Protein AF-A0A962BBB5-F1 (afdb_monomer_lite)

Structure (mmCIF, N/CA/C/O backbone):
data_AF-A0A962BBB5-F1
#
_entry.id   AF-A0A962BBB5-F1
#
loop_
_atom_site.group_PDB
_atom_site.id
_atom_site.type_symbol
_atom_site.label_atom_id
_atom_site.label_alt_id
_atom_site.label_comp_id
_atom_site.label_asym_id
_atom_site.label_entity_id
_atom_site.label_seq_id
_atom_site.pdbx_PDB_ins_code
_atom_site.Cartn_x
_atom_site.Cartn_y
_atom_site.Cartn_z
_atom_site.occupancy
_atom_site.B_iso_or_equiv
_atom_site.auth_seq_id
_atom_site.auth_comp_id
_atom_site.auth_asym_id
_atom_site.auth_atom_id
_atom_site.pdbx_PDB_model_num
ATOM 1 N N . MET A 1 1 ? -36.711 7.604 -4.769 1.00 59.00 1 MET A N 1
ATOM 2 C CA . MET A 1 1 ? -35.237 7.744 -4.852 1.00 59.00 1 MET A CA 1
ATOM 3 C C . MET A 1 1 ? -34.734 9.095 -4.352 1.00 59.00 1 MET A C 1
ATOM 5 O O . MET A 1 1 ? -33.790 9.086 -3.581 1.00 59.00 1 MET A O 1
ATOM 9 N N . ARG A 1 2 ? -35.370 10.233 -4.687 1.00 68.19 2 ARG A N 1
ATOM 10 C CA . ARG A 1 2 ? -34.973 11.565 -4.173 1.00 68.19 2 ARG A CA 1
ATOM 11 C C . ARG A 1 2 ? -34.882 11.649 -2.639 1.00 68.19 2 ARG A C 1
ATOM 13 O O . ARG A 1 2 ? -33.885 12.138 -2.138 1.00 68.19 2 ARG A O 1
ATOM 20 N N . SER A 1 3 ? -35.859 11.099 -1.917 1.00 79.25 3 SER A N 1
ATOM 21 C CA . SER A 1 3 ? -35.874 11.093 -0.445 1.00 79.25 3 SER A CA 1
ATOM 22 C C . SER A 1 3 ? -34.778 10.237 0.197 1.00 79.25 3 SER A C 1
ATOM 24 O O . SER A 1 3 ? -34.364 10.524 1.309 1.00 79.25 3 SER A O 1
ATOM 26 N N . VAL A 1 4 ? -34.300 9.195 -0.490 1.00 81.31 4 VAL A N 1
ATOM 27 C CA . VAL A 1 4 ? -33.216 8.332 0.013 1.00 81.31 4 VAL A CA 1
ATOM 28 C C . VAL A 1 4 ? -31.877 9.042 -0.149 1.00 81.31 4 VAL A C 1
ATOM 30 O O . VAL A 1 4 ? -31.083 9.062 0.777 1.00 81.31 4 VAL A O 1
ATOM 33 N N . VAL A 1 5 ? -31.656 9.684 -1.301 1.00 81.25 5 VAL A N 1
ATOM 34 C CA . VAL A 1 5 ? -30.453 10.497 -1.538 1.00 81.25 5 VAL A CA 1
ATOM 35 C C . VAL A 1 5 ? -30.410 11.695 -0.587 1.00 81.25 5 VAL A C 1
ATOM 37 O O . VAL A 1 5 ? -29.362 11.994 -0.032 1.00 81.25 5 VAL A O 1
ATOM 40 N N . GLU A 1 6 ? -31.547 12.357 -0.365 1.00 84.88 6 GLU A N 1
ATOM 41 C CA . GLU A 1 6 ? -31.655 13.452 0.603 1.00 84.88 6 GLU A CA 1
ATOM 42 C C . GLU A 1 6 ? -31.429 12.967 2.037 1.00 84.88 6 GLU A C 1
ATOM 44 O O . GLU A 1 6 ? -30.681 13.606 2.762 1.00 84.88 6 GLU A O 1
ATOM 49 N N . GLY A 1 7 ? -31.982 11.812 2.419 1.00 83.62 7 GLY A N 1
ATOM 50 C CA . GLY A 1 7 ? -31.726 11.197 3.723 1.00 83.62 7 GLY A CA 1
ATOM 51 C C . GLY A 1 7 ? -30.246 10.895 3.956 1.00 83.62 7 GLY A C 1
ATOM 52 O O . GLY A 1 7 ? -29.714 11.295 4.978 1.00 83.62 7 GLY A O 1
ATOM 53 N N . VAL A 1 8 ? -29.560 10.284 2.982 1.00 79.62 8 VAL A N 1
ATOM 54 C CA . VAL A 1 8 ? -28.124 9.959 3.091 1.00 79.62 8 VAL A CA 1
ATOM 55 C C . VAL A 1 8 ? -27.250 11.217 3.151 1.00 79.62 8 VAL A C 1
ATOM 57 O O . VAL A 1 8 ? -26.297 11.262 3.913 1.00 79.62 8 VAL A O 1
ATOM 60 N N . LEU A 1 9 ? -27.556 12.259 2.369 1.00 79.81 9 LEU A N 1
ATOM 61 C CA . LEU A 1 9 ? -26.765 13.503 2.356 1.00 79.81 9 LEU A CA 1
ATOM 62 C C . LEU A 1 9 ? -27.077 14.448 3.529 1.00 79.81 9 LEU A C 1
ATOM 64 O O . LEU A 1 9 ? -26.298 15.362 3.818 1.00 79.81 9 LEU A O 1
ATOM 68 N N . MET A 1 10 ? -28.244 14.288 4.155 1.00 84.50 10 MET A N 1
ATOM 69 C CA . MET A 1 10 ? -28.660 15.051 5.334 1.00 84.50 10 MET A CA 1
ATOM 70 C C . MET A 1 10 ? -28.411 14.298 6.642 1.00 84.50 10 MET A C 1
ATOM 72 O O . MET A 1 10 ? -28.685 14.856 7.703 1.00 84.50 10 MET A O 1
ATOM 76 N N . ASP A 1 11 ? -27.886 13.074 6.571 1.00 79.12 11 ASP A N 1
ATOM 77 C CA . ASP A 1 11 ? -27.524 12.291 7.743 1.00 79.12 11 ASP A CA 1
ATOM 78 C C . ASP A 1 11 ? -26.433 13.025 8.548 1.00 79.12 11 ASP A C 1
ATOM 80 O O . ASP A 1 11 ? -25.443 13.470 7.952 1.00 79.12 11 ASP A O 1
ATOM 84 N N . PRO A 1 12 ? -26.599 13.207 9.871 1.00 71.12 12 PRO A N 1
ATOM 85 C CA . PRO A 1 12 ? -25.566 13.780 10.728 1.00 71.12 12 PRO A CA 1
ATOM 86 C C . PRO A 1 12 ? -24.199 13.099 10.564 1.00 71.12 12 PRO A C 1
ATOM 88 O O . PRO A 1 12 ? -23.196 13.802 10.443 1.00 71.12 12 PRO A O 1
ATOM 91 N N . GLU A 1 13 ? -24.154 11.768 10.432 1.00 64.25 13 GLU A N 1
ATOM 92 C CA . GLU A 1 13 ? -22.902 11.018 10.236 1.00 64.25 13 GLU A CA 1
ATOM 93 C C . GLU A 1 13 ? -22.225 11.353 8.898 1.00 64.25 13 GLU A C 1
ATOM 95 O O . GLU A 1 13 ? -21.002 11.336 8.789 1.00 64.25 13 GLU A O 1
ATOM 100 N N . ALA A 1 14 ? -23.004 11.715 7.875 1.00 65.88 14 ALA A N 1
ATOM 101 C CA . ALA A 1 14 ? -22.482 12.110 6.568 1.00 65.88 14 ALA A CA 1
ATOM 102 C C . ALA A 1 14 ? -21.987 13.568 6.523 1.00 65.88 14 ALA A C 1
ATOM 104 O O . ALA A 1 14 ? -21.371 13.983 5.537 1.00 65.88 14 ALA A O 1
ATOM 105 N N . ARG A 1 15 ? -22.296 14.373 7.548 1.00 70.44 15 ARG A N 1
ATOM 106 C CA . ARG A 1 15 ? -22.057 15.827 7.565 1.00 70.44 15 ARG A CA 1
ATOM 107 C C . ARG A 1 15 ? -21.070 16.274 8.629 1.00 70.44 15 ARG A C 1
ATOM 109 O O . ARG A 1 15 ? -20.493 17.353 8.482 1.00 70.44 15 ARG A O 1
ATOM 116 N N . GLU A 1 16 ? -20.899 15.501 9.692 1.00 64.19 16 GLU A N 1
ATOM 117 C CA . GLU A 1 16 ? -19.916 15.803 10.720 1.00 64.19 16 GLU A CA 1
ATOM 118 C C . GLU A 1 16 ? -18.523 15.307 10.302 1.00 64.19 16 GLU A C 1
ATOM 120 O O . GLU A 1 16 ? -18.383 14.197 9.788 1.00 64.19 16 GLU A O 1
ATOM 125 N N . PRO A 1 17 ? -17.464 16.120 10.479 1.00 58.75 17 PRO A N 1
ATOM 126 C CA . PRO A 1 17 ? -16.110 15.652 10.235 1.00 58.75 17 PRO A CA 1
ATOM 127 C C . PRO A 1 17 ? -15.776 14.500 11.191 1.00 58.75 17 PRO A C 1
ATOM 129 O O . PRO A 1 17 ? -16.004 14.593 12.398 1.00 58.75 17 PRO A O 1
ATOM 132 N N . LEU A 1 18 ? -15.203 13.425 10.645 1.00 54.12 18 LEU A N 1
ATOM 133 C CA . LEU A 1 18 ? -14.684 12.283 11.403 1.00 54.12 18 LEU A CA 1
ATOM 134 C C . LEU A 1 18 ? -13.778 12.778 12.545 1.00 54.12 18 LEU A C 1
ATOM 136 O O . LEU A 1 18 ? -12.806 13.492 12.297 1.00 54.12 18 LEU A O 1
ATOM 140 N N . GLY A 1 19 ? -14.099 12.421 13.793 1.00 52.88 19 GLY A N 1
ATOM 141 C CA . GLY A 1 19 ? -13.384 12.921 14.976 1.00 52.88 19 GLY A CA 1
ATOM 142 C C . GLY A 1 19 ? -14.014 14.142 15.661 1.00 52.88 19 GLY A C 1
ATOM 143 O O . GLY A 1 19 ? -13.433 14.661 16.615 1.00 52.88 19 GLY A O 1
ATOM 144 N N . ALA A 1 20 ? -15.186 14.614 15.214 1.00 54.88 20 ALA A N 1
ATOM 145 C CA . ALA A 1 20 ? -15.953 15.629 15.933 1.00 54.88 20 ALA A CA 1
ATOM 146 C C . ALA A 1 20 ? -16.243 15.158 17.375 1.00 54.88 20 ALA A C 1
ATOM 148 O O . ALA A 1 20 ? -16.539 13.979 17.562 1.00 54.88 20 ALA A O 1
ATOM 149 N N . PRO A 1 21 ? -16.209 16.035 18.399 1.00 50.84 21 PRO A N 1
ATOM 150 C CA . PRO A 1 21 ? -16.341 15.659 19.816 1.00 50.84 21 PRO A CA 1
ATOM 151 C C . PRO A 1 21 ? -17.598 14.850 20.208 1.00 50.84 21 PRO A C 1
ATOM 153 O O . PRO A 1 21 ? -17.673 14.390 21.343 1.00 50.84 21 PRO A O 1
ATOM 156 N N . GLY A 1 22 ? -18.573 14.680 19.303 1.00 51.62 22 GLY A N 1
ATOM 157 C CA . GLY A 1 22 ? -19.744 13.806 19.455 1.00 51.62 22 GLY A CA 1
ATOM 158 C C . GLY A 1 22 ? -19.613 12.392 18.857 1.00 51.62 22 GLY A C 1
ATOM 159 O O . GLY A 1 22 ? -20.471 11.562 19.138 1.00 51.62 22 GLY A O 1
ATOM 160 N N . HIS A 1 23 ? -18.554 12.098 18.085 1.00 52.56 23 HIS A N 1
ATOM 161 C CA . HIS A 1 23 ? -18.353 10.854 17.312 1.00 52.56 23 HIS A CA 1
ATOM 162 C C . HIS A 1 23 ? -16.869 10.401 17.234 1.00 52.56 23 HIS A C 1
ATOM 164 O O . HIS A 1 23 ? -16.444 9.794 16.253 1.00 52.56 23 HIS A O 1
ATOM 170 N N . ALA A 1 24 ? -16.032 10.745 18.223 1.00 52.97 24 ALA A N 1
ATOM 171 C CA . ALA A 1 24 ? -14.575 10.804 18.026 1.00 52.97 24 ALA A CA 1
ATOM 172 C C . ALA A 1 24 ? -13.724 9.579 18.412 1.00 52.97 24 ALA A C 1
ATOM 174 O O . ALA A 1 24 ? -12.535 9.599 18.100 1.00 52.97 24 ALA A O 1
ATOM 175 N N . VAL A 1 25 ? -14.248 8.549 19.084 1.00 53.25 25 VAL A N 1
ATOM 176 C CA . VAL A 1 25 ? -13.374 7.491 19.653 1.00 53.25 25 VAL A CA 1
ATOM 177 C C . VAL A 1 25 ? -13.559 6.111 19.015 1.00 53.25 25 VAL A C 1
ATOM 179 O O . VAL A 1 25 ? -12.594 5.357 18.941 1.00 53.25 25 VAL A O 1
ATOM 182 N N . ASP A 1 26 ? -14.729 5.847 18.424 1.00 60.12 26 ASP A N 1
ATOM 183 C CA . ASP A 1 26 ? -15.118 4.501 17.965 1.00 60.12 26 ASP A CA 1
ATOM 184 C C . ASP A 1 26 ? -15.446 4.434 16.458 1.00 60.12 26 ASP A C 1
ATOM 186 O O . ASP A 1 26 ? -15.962 3.437 15.956 1.00 60.12 26 ASP A O 1
ATOM 190 N N . ALA A 1 27 ? -15.177 5.513 15.714 1.00 63.66 27 ALA A N 1
ATOM 191 C CA . ALA A 1 27 ? -15.511 5.610 14.296 1.00 63.66 27 ALA A CA 1
ATOM 192 C C . ALA A 1 27 ? -14.396 5.044 13.399 1.00 63.66 27 ALA A C 1
ATOM 194 O O . ALA A 1 27 ? -13.260 5.529 13.383 1.00 63.66 27 ALA A O 1
ATOM 195 N N . GLY A 1 28 ? -14.752 4.042 12.599 1.00 74.38 28 GLY A N 1
ATOM 196 C CA . GLY A 1 28 ? -13.883 3.405 11.612 1.00 74.38 28 GLY A CA 1
ATOM 197 C C . GLY A 1 28 ? -13.922 1.888 11.730 1.00 74.38 28 GLY A C 1
ATOM 198 O O . GLY A 1 28 ? -14.327 1.335 12.747 1.00 74.38 28 GLY A O 1
ATOM 199 N N . LYS A 1 29 ? -13.496 1.196 10.677 1.00 83.75 29 LYS A N 1
ATOM 200 C CA . LYS A 1 29 ? -13.380 -0.266 10.691 1.00 83.75 29 LYS A CA 1
ATOM 201 C C . LYS A 1 29 ? -12.020 -0.711 10.192 1.00 83.75 29 LYS A C 1
ATOM 203 O O . LYS A 1 29 ? -11.375 0.002 9.425 1.00 83.75 29 LYS A O 1
ATOM 208 N N . THR A 1 30 ? -11.586 -1.904 10.572 1.00 88.00 30 THR A N 1
ATOM 209 C CA . THR A 1 30 ? -10.358 -2.464 10.009 1.00 88.00 30 THR A CA 1
ATOM 210 C C . THR A 1 30 ? -10.573 -2.803 8.534 1.00 88.00 30 THR A C 1
ATOM 212 O O . THR A 1 30 ? -11.551 -3.448 8.156 1.00 88.00 30 THR A O 1
ATOM 215 N N . ARG A 1 31 ? -9.656 -2.362 7.674 1.00 90.00 31 ARG A N 1
ATOM 216 C CA . ARG A 1 31 ? -9.690 -2.661 6.244 1.00 90.00 31 ARG A CA 1
ATOM 217 C C . ARG A 1 31 ? -9.366 -4.134 6.011 1.00 90.00 31 ARG A C 1
ATOM 219 O O . ARG A 1 31 ? -8.335 -4.630 6.468 1.00 90.00 31 ARG A O 1
ATOM 226 N N . GLU A 1 32 ? -10.202 -4.804 5.221 1.00 91.12 32 GLU A N 1
ATOM 227 C CA . GLU A 1 32 ? -9.979 -6.201 4.846 1.00 91.12 32 GLU A CA 1
ATOM 228 C C . GLU A 1 32 ? -8.611 -6.396 4.160 1.00 91.12 32 GLU A C 1
ATOM 230 O O . GLU A 1 32 ? -8.246 -5.599 3.281 1.00 91.12 32 GLU A O 1
ATOM 235 N N . PRO A 1 33 ? -7.861 -7.466 4.490 1.00 89.94 33 PRO A N 1
ATOM 236 C CA . PRO A 1 33 ? -6.502 -7.670 3.988 1.00 89.94 33 PRO A CA 1
ATOM 237 C C . PRO A 1 33 ? -6.406 -7.666 2.464 1.00 89.94 33 PRO A C 1
ATOM 239 O O . PRO A 1 33 ? -5.531 -7.010 1.900 1.00 89.94 33 PRO A O 1
ATOM 242 N N . LEU A 1 34 ? -7.325 -8.351 1.777 1.00 92.06 34 LEU A N 1
ATOM 243 C CA . LEU A 1 34 ? -7.305 -8.396 0.317 1.00 92.06 34 LEU A CA 1
ATOM 244 C C . LEU A 1 34 ? -7.696 -7.045 -0.307 1.00 92.06 34 LEU A C 1
ATOM 246 O O . LEU A 1 34 ? -7.195 -6.683 -1.375 1.00 92.06 34 LEU A O 1
ATOM 250 N N . LEU A 1 35 ? -8.558 -6.269 0.359 1.00 92.31 35 LEU A N 1
ATOM 251 C CA . LEU A 1 35 ? -8.955 -4.943 -0.118 1.00 92.31 35 LEU A CA 1
ATOM 252 C C . LEU A 1 35 ? -7.824 -3.921 -0.004 1.00 92.31 35 LEU A C 1
ATOM 254 O O . LEU A 1 35 ? -7.772 -3.024 -0.842 1.00 92.31 35 LEU A O 1
ATOM 258 N N . LYS A 1 36 ? -6.888 -4.079 0.944 1.00 93.25 36 LYS A N 1
ATOM 259 C CA . LYS A 1 36 ? -5.651 -3.275 0.989 1.00 93.25 36 LYS A CA 1
ATOM 260 C C . LYS A 1 36 ? -4.890 -3.370 -0.334 1.00 93.25 36 LYS A C 1
ATOM 262 O O . LYS A 1 36 ? -4.609 -2.352 -0.959 1.00 93.25 36 LYS A O 1
ATOM 267 N N . LEU A 1 37 ? -4.640 -4.591 -0.811 1.00 93.44 37 LEU A N 1
ATOM 268 C CA . LEU A 1 37 ? -3.942 -4.823 -2.078 1.00 93.44 37 LEU A CA 1
ATOM 269 C C . LEU A 1 37 ? -4.690 -4.205 -3.267 1.00 93.44 37 LEU A C 1
ATOM 271 O O . LEU A 1 37 ? -4.112 -3.472 -4.068 1.00 93.44 37 LEU A O 1
ATOM 275 N N . VAL A 1 38 ? -5.990 -4.486 -3.374 1.00 93.50 38 VAL A N 1
ATOM 276 C CA . VAL A 1 38 ? -6.809 -3.997 -4.492 1.00 93.50 38 VAL A CA 1
ATOM 277 C C . VAL A 1 38 ? -6.893 -2.471 -4.496 1.00 93.50 38 VAL A C 1
ATOM 279 O O . VAL A 1 38 ? -6.889 -1.861 -5.566 1.00 93.50 38 VAL A O 1
ATOM 282 N N . HIS A 1 39 ? -6.958 -1.848 -3.319 1.00 95.06 39 HIS A N 1
ATOM 283 C CA . HIS A 1 39 ? -6.968 -0.398 -3.191 1.00 95.06 39 HIS A CA 1
ATOM 284 C C . HIS A 1 39 ? -5.648 0.210 -3.678 1.00 95.06 39 HIS A C 1
ATOM 286 O O . HIS A 1 39 ? -5.695 1.088 -4.534 1.00 95.06 39 HIS A O 1
ATOM 292 N N . VAL A 1 40 ? -4.496 -0.322 -3.247 1.00 95.50 40 VAL A N 1
ATOM 293 C CA . VAL A 1 40 ? -3.167 0.110 -3.728 1.00 95.50 40 VAL A CA 1
ATOM 294 C C . VAL A 1 40 ? -3.040 -0.020 -5.250 1.00 95.50 40 VAL A C 1
ATOM 296 O O . VAL A 1 40 ? -2.589 0.903 -5.928 1.00 95.50 40 VAL A O 1
ATOM 299 N N . TRP A 1 41 ? -3.466 -1.145 -5.824 1.00 94.31 41 TRP A N 1
ATOM 300 C CA . TRP A 1 41 ? -3.431 -1.326 -7.276 1.00 94.31 41 TRP A CA 1
ATOM 301 C C . TRP A 1 41 ? -4.293 -0.313 -8.022 1.00 94.31 41 TRP A C 1
ATOM 303 O O . TRP A 1 41 ? -3.854 0.244 -9.028 1.00 94.31 41 TRP A O 1
ATOM 313 N N . ARG A 1 42 ? -5.506 -0.049 -7.531 1.00 93.81 42 ARG A N 1
ATOM 314 C CA . ARG A 1 42 ? -6.414 0.917 -8.159 1.00 93.81 42 ARG A CA 1
ATOM 315 C C . ARG A 1 42 ? -5.928 2.353 -8.006 1.00 93.81 42 ARG A C 1
ATOM 317 O O . ARG A 1 42 ? -6.072 3.125 -8.946 1.00 93.81 42 ARG A O 1
ATOM 324 N N . SER A 1 43 ? -5.344 2.707 -6.866 1.00 94.44 43 SER A N 1
ATOM 325 C CA . SER A 1 43 ? -4.913 4.076 -6.584 1.00 94.44 43 SER A CA 1
ATOM 326 C C . SER A 1 43 ? -3.691 4.501 -7.406 1.00 94.44 43 SER A C 1
ATOM 328 O O . SER A 1 43 ? -3.542 5.680 -7.729 1.00 94.44 43 SER A O 1
ATOM 330 N N . PHE A 1 44 ? -2.822 3.555 -7.776 1.00 94.25 44 PHE A N 1
ATOM 331 C CA . PHE A 1 44 ? -1.581 3.824 -8.521 1.00 94.25 44 PHE A CA 1
ATOM 332 C C . PHE A 1 44 ? -1.567 3.267 -9.953 1.00 94.25 44 PHE A C 1
ATOM 334 O O . PHE A 1 44 ? -0.525 3.263 -10.608 1.00 94.25 44 PHE A O 1
ATOM 341 N N . GLY A 1 45 ? -2.720 2.822 -10.461 1.00 92.12 45 GLY A N 1
ATOM 342 C CA . GLY A 1 45 ? -2.873 2.433 -11.864 1.00 92.12 45 GLY A CA 1
ATOM 343 C C . GLY A 1 45 ? -2.125 1.154 -12.240 1.00 92.12 45 GLY A C 1
ATOM 344 O O . GLY A 1 45 ? -1.471 1.111 -13.279 1.00 92.12 45 GLY A O 1
ATOM 345 N N . ALA A 1 46 ? -2.197 0.113 -11.405 1.00 92.38 46 ALA A N 1
ATOM 346 C CA . ALA A 1 46 ? -1.682 -1.200 -11.782 1.00 92.38 46 ALA A CA 1
ATOM 347 C C . ALA A 1 46 ? -2.423 -1.726 -13.018 1.00 92.38 46 ALA A C 1
ATOM 349 O O . ALA A 1 46 ? -3.654 -1.666 -13.092 1.00 92.38 46 ALA A O 1
ATOM 350 N N . VAL A 1 47 ? -1.674 -2.293 -13.958 1.00 90.19 47 VAL A N 1
ATOM 351 C CA . VAL A 1 47 ? -2.225 -2.935 -15.156 1.00 90.19 47 VAL A CA 1
ATOM 352 C C . VAL A 1 47 ? -2.039 -4.440 -15.061 1.00 90.19 47 VAL A C 1
ATOM 354 O O . VAL A 1 47 ? -1.094 -4.920 -14.433 1.00 90.19 47 VAL A O 1
ATOM 357 N N . SER A 1 48 ? -2.942 -5.202 -15.673 1.00 85.75 48 SER A N 1
ATOM 358 C CA . SER A 1 48 ? -2.784 -6.649 -15.797 1.00 85.75 48 SER A CA 1
ATOM 359 C C . SER A 1 48 ? -1.828 -6.999 -16.931 1.00 85.75 48 SER A C 1
ATOM 361 O O . SER A 1 48 ? -1.905 -6.414 -18.006 1.00 85.75 48 SER A O 1
ATOM 363 N N . GLY A 1 49 ? -1.004 -8.026 -16.736 1.00 78.88 49 GLY A N 1
ATOM 364 C CA . GLY A 1 49 ? -0.373 -8.724 -17.847 1.00 78.88 49 GLY A CA 1
ATOM 365 C C . GLY A 1 49 ? -1.433 -9.355 -18.758 1.00 78.88 49 GLY A C 1
ATOM 366 O O . GLY A 1 49 ? -2.305 -10.100 -18.303 1.00 78.88 49 GLY A O 1
ATOM 367 N N . ASP A 1 50 ? -1.373 -9.043 -20.051 1.00 67.06 50 ASP A N 1
ATOM 368 C CA . ASP A 1 50 ? -2.437 -9.381 -21.005 1.00 67.06 50 ASP A CA 1
ATOM 369 C C . ASP A 1 50 ? -2.336 -10.791 -21.611 1.00 67.06 50 ASP A C 1
ATOM 371 O O . ASP A 1 50 ? -3.173 -11.169 -22.435 1.00 67.06 50 ASP A O 1
ATOM 375 N N . SER A 1 51 ? -1.353 -11.608 -21.217 1.00 58.81 51 SER A N 1
ATOM 376 C CA . SER A 1 51 ? -1.153 -12.937 -21.810 1.00 58.81 51 SER A CA 1
ATOM 377 C C . SER A 1 51 ? -0.472 -13.925 -20.863 1.00 58.81 51 SER A C 1
ATOM 379 O O . SER A 1 51 ? 0.750 -14.001 -20.762 1.00 58.81 51 SER A O 1
ATOM 381 N N . SER A 1 52 ? -1.266 -14.774 -20.210 1.00 60.31 52 SER A N 1
ATOM 382 C CA . SER A 1 52 ? -0.704 -15.964 -19.573 1.00 60.31 52 SER A CA 1
ATOM 383 C C . SER A 1 52 ? -0.596 -17.102 -20.597 1.00 60.31 52 SER A C 1
ATOM 385 O O . SER A 1 52 ? -1.584 -17.374 -21.286 1.00 60.31 52 SER A O 1
ATOM 387 N N . PRO A 1 53 ? 0.551 -17.803 -20.698 1.00 60.44 53 PRO A N 1
ATOM 388 C CA . PRO A 1 53 ? 0.736 -18.927 -21.624 1.00 60.44 53 PRO A CA 1
ATOM 389 C C . PRO A 1 53 ? -0.269 -20.074 -21.439 1.00 60.44 53 PRO A C 1
ATOM 391 O O . PRO A 1 53 ? -0.487 -20.859 -22.355 1.00 60.44 53 PRO A O 1
ATOM 394 N N . ASP A 1 54 ? -0.876 -20.178 -20.255 1.00 63.50 54 ASP A N 1
ATOM 395 C CA . ASP A 1 54 ? -1.875 -21.192 -19.903 1.00 63.50 54 ASP A CA 1
ATOM 396 C C . ASP A 1 54 ? -3.331 -20.735 -20.129 1.00 63.50 54 ASP A C 1
ATOM 39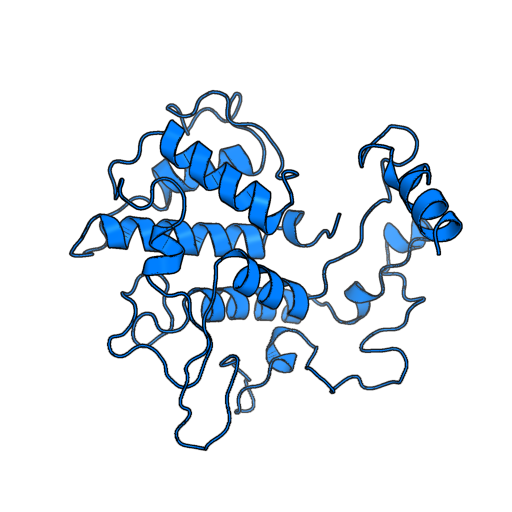8 O O . ASP A 1 54 ? -4.261 -21.457 -19.777 1.00 63.50 54 ASP A O 1
ATOM 402 N N . GLY A 1 55 ? -3.547 -19.540 -20.695 1.00 58.56 55 GLY A N 1
ATOM 403 C CA . GLY A 1 55 ? -4.875 -18.980 -20.964 1.00 58.56 55 GLY A CA 1
ATOM 404 C C . GLY A 1 55 ? -5.602 -18.413 -19.737 1.00 58.56 55 GLY A C 1
ATOM 405 O O . GLY A 1 55 ? -6.675 -17.828 -19.891 1.00 58.56 55 GLY A O 1
ATOM 406 N N . TYR A 1 56 ? -5.031 -18.517 -18.531 1.00 59.53 56 TYR A N 1
ATOM 407 C CA . TYR A 1 56 ? -5.611 -17.940 -17.319 1.00 59.53 56 TYR A CA 1
ATOM 408 C C . TYR A 1 56 ? -5.050 -16.545 -17.057 1.00 59.53 56 TYR A C 1
ATOM 410 O O . TYR A 1 56 ? -3.879 -16.389 -16.725 1.00 59.53 56 TYR A O 1
ATOM 418 N N . ARG A 1 57 ? -5.895 -15.510 -17.121 1.00 63.91 57 ARG A N 1
ATOM 419 C CA . ARG A 1 57 ? -5.524 -14.169 -16.645 1.00 63.91 57 ARG A CA 1
ATOM 420 C C . ARG A 1 57 ? -5.352 -14.189 -15.129 1.00 63.91 57 ARG A C 1
ATOM 422 O O . ARG A 1 57 ? -6.310 -14.057 -14.368 1.00 63.91 57 ARG A O 1
ATOM 429 N N . ARG A 1 58 ? -4.116 -14.389 -14.691 1.00 73.38 58 ARG A N 1
ATOM 430 C CA . ARG A 1 58 ? -3.726 -14.270 -13.291 1.00 73.38 58 ARG A CA 1
ATOM 431 C C . ARG A 1 58 ? -3.582 -12.789 -12.972 1.00 73.38 58 ARG A C 1
ATOM 433 O O . ARG A 1 58 ? -2.843 -12.058 -13.619 1.00 73.38 58 ARG A O 1
ATOM 440 N N . TRP A 1 59 ? -4.334 -12.347 -11.980 1.00 78.56 59 TRP A N 1
ATOM 441 C CA . TRP A 1 59 ? -4.338 -10.963 -11.519 1.00 78.56 59 TRP A CA 1
ATOM 442 C C . TRP A 1 59 ? -3.174 -10.679 -10.561 1.00 78.56 59 TRP A C 1
ATOM 444 O O . TRP A 1 59 ? -2.749 -9.541 -10.442 1.00 78.56 59 TRP A O 1
ATOM 454 N N . GLY A 1 60 ? -2.591 -11.709 -9.949 1.00 82.31 60 GLY A N 1
ATOM 455 C CA . GLY A 1 60 ? -1.395 -11.604 -9.118 1.00 82.31 60 GLY A CA 1
ATOM 456 C C . GLY A 1 60 ? -0.697 -12.953 -8.985 1.00 82.31 60 GLY A C 1
ATOM 457 O O . GLY A 1 60 ? -1.289 -14.001 -9.271 1.00 82.31 60 GLY A O 1
ATOM 458 N N . ARG A 1 61 ? 0.566 -12.923 -8.548 1.00 85.62 61 ARG A N 1
ATOM 459 C CA . ARG A 1 61 ? 1.321 -14.127 -8.186 1.00 85.62 61 ARG A CA 1
ATOM 460 C C . ARG A 1 61 ? 1.584 -14.106 -6.689 1.00 85.62 61 ARG A C 1
ATOM 462 O O . ARG A 1 61 ? 2.403 -13.320 -6.226 1.00 85.62 61 ARG A O 1
ATOM 469 N N . PHE A 1 62 ? 0.880 -14.962 -5.964 1.00 87.75 62 PHE A N 1
ATOM 470 C CA . PHE A 1 62 ? 0.951 -15.074 -4.509 1.00 87.75 62 PHE A CA 1
ATOM 471 C C . PHE A 1 62 ? 1.887 -16.215 -4.128 1.00 87.75 62 PHE A C 1
ATOM 473 O O . PHE A 1 62 ? 1.943 -17.235 -4.822 1.00 87.75 62 PHE A O 1
ATOM 480 N N . THR A 1 63 ? 2.609 -16.063 -3.024 1.00 81.94 63 THR A N 1
ATOM 481 C CA . THR A 1 63 ? 3.542 -17.097 -2.564 1.00 81.94 63 THR A CA 1
ATOM 482 C C . THR A 1 63 ? 2.858 -18.003 -1.546 1.00 81.94 63 THR A C 1
ATOM 484 O O . THR A 1 63 ? 2.551 -17.583 -0.436 1.00 81.94 63 THR A O 1
ATOM 487 N N . CYS A 1 64 ? 2.635 -19.265 -1.914 1.00 83.56 64 CYS A N 1
ATOM 488 C CA . CYS A 1 64 ? 2.080 -20.279 -1.017 1.00 83.56 64 CYS A CA 1
ATOM 489 C C . CYS A 1 64 ? 3.168 -21.286 -0.604 1.00 83.56 64 CYS A C 1
ATOM 491 O O . CYS A 1 64 ? 3.789 -21.882 -1.490 1.00 83.56 64 CYS A O 1
ATOM 493 N N . PRO A 1 65 ? 3.365 -21.562 0.701 1.00 76.94 65 PRO A N 1
ATOM 494 C CA . PRO A 1 65 ? 4.341 -22.557 1.163 1.00 76.94 65 PRO A CA 1
ATOM 495 C C . PRO A 1 65 ? 4.101 -23.971 0.612 1.00 76.94 65 PRO A C 1
ATOM 497 O O . PRO A 1 65 ? 5.045 -24.720 0.385 1.00 76.94 65 PRO A O 1
ATOM 500 N N . SER A 1 66 ? 2.840 -24.335 0.366 1.00 77.56 66 SER A N 1
ATOM 501 C CA . SER A 1 66 ? 2.427 -25.642 -0.164 1.00 77.56 66 SER A CA 1
ATOM 502 C C . SER A 1 66 ? 2.517 -25.763 -1.693 1.00 77.56 66 SER A C 1
ATOM 504 O O . SER A 1 66 ? 2.156 -26.802 -2.246 1.00 77.56 66 SER A O 1
ATOM 506 N N . GLY A 1 67 ? 2.998 -24.726 -2.384 1.00 77.00 67 GLY A N 1
ATOM 507 C CA . GLY A 1 67 ? 2.976 -24.634 -3.841 1.00 77.00 67 GLY A CA 1
ATOM 508 C C . GLY A 1 67 ? 1.663 -24.062 -4.390 1.00 77.00 67 GLY A C 1
ATOM 509 O O . GLY A 1 67 ? 0.623 -24.043 -3.733 1.00 77.00 67 GLY A O 1
ATOM 510 N N . GLY A 1 68 ? 1.719 -23.555 -5.624 1.00 81.00 68 GLY A N 1
ATOM 511 C CA . GLY A 1 68 ? 0.623 -22.802 -6.243 1.00 81.00 68 GLY A CA 1
ATOM 512 C C . GLY A 1 68 ? 0.669 -21.302 -5.934 1.00 81.00 68 GLY A C 1
ATOM 513 O O . GLY A 1 68 ? 1.619 -20.806 -5.334 1.00 81.00 68 GLY A O 1
ATOM 514 N N . SER A 1 69 ? -0.348 -20.577 -6.401 1.00 85.19 69 SER A N 1
ATOM 515 C CA . SER A 1 69 ? -0.446 -19.120 -6.267 1.00 85.19 69 SER A CA 1
ATOM 516 C C . SER A 1 69 ? -1.883 -18.731 -5.971 1.00 85.19 69 SER A C 1
ATOM 518 O O . SER A 1 69 ? -2.715 -18.682 -6.879 1.00 85.19 69 SER A O 1
ATOM 520 N N . TRP A 1 70 ? -2.164 -18.449 -4.702 1.00 87.69 70 TRP A N 1
ATOM 521 C CA . TRP A 1 70 ? -3.503 -18.120 -4.243 1.00 87.69 70 TRP A CA 1
ATOM 522 C C . TRP A 1 70 ? -3.501 -16.979 -3.219 1.00 87.69 70 TRP A C 1
ATOM 524 O O . TRP A 1 70 ? -2.681 -17.004 -2.301 1.00 87.69 70 TRP A O 1
ATOM 534 N N . PRO A 1 71 ? -4.439 -16.020 -3.309 1.00 90.38 71 PRO A N 1
ATOM 535 C CA . PRO A 1 71 ? -4.467 -14.862 -2.414 1.00 90.38 71 PRO A CA 1
ATOM 536 C C . PRO A 1 71 ? -4.697 -15.248 -0.949 1.00 90.38 71 PRO A C 1
ATOM 538 O O . PRO A 1 71 ? -4.144 -14.605 -0.062 1.00 90.38 71 PRO A O 1
ATOM 541 N N . GLN A 1 72 ? -5.426 -16.336 -0.665 1.00 91.12 72 GLN A N 1
ATOM 542 C CA . GLN A 1 72 ? -5.692 -16.748 0.717 1.00 91.12 72 GLN A CA 1
ATOM 543 C C . GLN A 1 72 ? -4.435 -17.184 1.481 1.00 91.12 72 GLN A C 1
ATOM 545 O O . GLN A 1 72 ? -4.483 -17.263 2.703 1.00 91.12 72 GLN A O 1
ATOM 550 N N . CYS A 1 73 ? -3.323 -17.458 0.787 1.00 90.44 73 CYS A N 1
ATOM 551 C CA . CYS A 1 73 ? -2.047 -17.776 1.430 1.00 90.44 73 CYS A CA 1
ATOM 552 C C . CYS A 1 73 ? -1.463 -16.573 2.180 1.00 90.44 73 CYS A C 1
ATOM 554 O O . CYS A 1 73 ? -0.823 -16.765 3.209 1.00 90.44 73 CYS A O 1
ATOM 556 N N . SER A 1 74 ? -1.716 -15.359 1.688 1.00 92.06 74 SER A N 1
ATOM 557 C CA . SER A 1 74 ? -1.193 -14.119 2.272 1.00 92.06 74 SER A CA 1
ATOM 558 C C . SER A 1 74 ? -2.287 -13.296 2.953 1.00 92.06 74 SER A C 1
ATOM 560 O O . SER A 1 74 ? -2.024 -12.624 3.940 1.00 92.06 74 SER A O 1
ATOM 562 N N . TYR A 1 75 ? -3.525 -13.373 2.456 1.00 92.75 75 TYR A N 1
ATOM 563 C CA . TYR A 1 75 ? -4.624 -12.493 2.864 1.00 92.75 75 TYR A CA 1
ATOM 564 C C . TYR A 1 75 ? -5.769 -13.202 3.581 1.00 92.75 75 TYR A C 1
ATOM 566 O O . TYR A 1 75 ? -6.782 -12.558 3.821 1.00 92.75 75 TYR A O 1
ATOM 574 N N . THR A 1 76 ? -5.668 -14.519 3.812 1.00 92.31 76 THR A N 1
ATOM 575 C CA . THR A 1 76 ? -6.723 -15.383 4.402 1.00 92.31 76 THR A CA 1
ATOM 576 C C . THR A 1 76 ? -8.089 -15.336 3.692 1.00 92.31 76 THR A C 1
ATOM 578 O O . THR A 1 76 ? -9.031 -16.025 4.077 1.00 92.31 76 THR A O 1
ATOM 581 N N . GLN A 1 77 ? -8.169 -14.619 2.570 1.00 92.12 77 GLN A N 1
ATOM 582 C CA . GLN A 1 77 ? -9.346 -14.404 1.742 1.00 92.12 77 GLN A CA 1
ATOM 583 C C . GLN A 1 77 ? -9.029 -14.708 0.277 1.00 92.12 77 GLN A C 1
ATOM 585 O O . GLN A 1 77 ? -7.903 -14.536 -0.197 1.00 92.12 77 GLN A O 1
ATOM 590 N N . ARG A 1 78 ? -10.045 -15.126 -0.481 1.00 90.69 78 ARG A N 1
ATOM 591 C CA . ARG A 1 78 ? -9.955 -15.261 -1.941 1.00 90.69 78 ARG A CA 1
ATOM 592 C C . ARG A 1 78 ? -11.291 -14.954 -2.607 1.00 90.69 78 ARG A C 1
ATOM 594 O O . ARG A 1 78 ? -12.323 -15.331 -2.058 1.00 90.69 78 ARG A O 1
ATOM 601 N N . PRO A 1 79 ? -11.315 -14.359 -3.807 1.00 87.88 79 PRO A N 1
ATOM 602 C CA . PRO A 1 79 ? -12.565 -14.174 -4.536 1.00 87.88 79 PRO A CA 1
ATOM 603 C C . PRO A 1 79 ? -13.332 -15.496 -4.675 1.00 87.88 79 PRO A C 1
ATOM 605 O O . PRO A 1 79 ? -12.735 -16.526 -4.991 1.00 87.88 79 PRO A O 1
ATOM 608 N N . LEU A 1 80 ? -14.645 -15.462 -4.417 1.00 88.44 80 LEU A N 1
ATOM 609 C CA . LEU A 1 80 ? -15.550 -16.624 -4.477 1.00 88.44 80 LEU A CA 1
ATOM 610 C C . LEU A 1 80 ? -15.171 -17.797 -3.551 1.00 88.44 80 LEU A C 1
ATOM 612 O O . LEU A 1 80 ? -15.611 -18.923 -3.768 1.00 88.44 80 LEU A O 1
ATOM 616 N N . GLY A 1 81 ? -14.352 -17.559 -2.523 1.00 89.94 81 GLY A N 1
ATOM 617 C CA . GLY A 1 81 ? -13.879 -18.607 -1.621 1.00 89.94 81 GLY A CA 1
ATOM 618 C C . GLY A 1 81 ? -14.330 -18.484 -0.177 1.00 89.94 81 GLY A C 1
ATOM 619 O O . GLY A 1 81 ? -13.662 -19.067 0.674 1.00 89.94 81 GLY A O 1
ATOM 620 N N . ALA A 1 82 ? -15.392 -17.725 0.100 1.00 91.81 82 ALA A N 1
ATOM 621 C CA . ALA A 1 82 ? -15.944 -17.622 1.444 1.00 91.81 82 ALA A CA 1
ATOM 622 C C . ALA A 1 82 ? -16.409 -19.010 1.939 1.00 91.81 82 ALA A C 1
ATOM 624 O O . ALA A 1 82 ? -17.066 -19.733 1.184 1.00 91.81 82 ALA A O 1
ATOM 625 N N . PRO A 1 83 ? -16.080 -19.404 3.182 1.00 89.31 83 PRO A N 1
ATOM 626 C CA . PRO A 1 83 ? -16.459 -20.703 3.737 1.00 89.31 83 PRO A CA 1
ATOM 627 C C . PRO A 1 83 ? -17.940 -20.776 4.144 1.00 89.31 83 PRO A C 1
ATOM 629 O O . PRO A 1 83 ? -18.452 -21.865 4.389 1.00 89.31 83 PRO A O 1
ATOM 632 N N . SER A 1 84 ? -18.626 -19.633 4.236 1.00 88.88 84 SER A N 1
ATOM 633 C CA . SER A 1 84 ? -20.018 -19.529 4.673 1.00 88.88 84 SER A CA 1
ATOM 634 C C . SER A 1 84 ? -20.784 -18.465 3.879 1.00 88.88 84 SER A C 1
ATOM 636 O O . SER A 1 84 ? -20.189 -17.637 3.188 1.00 88.88 84 SER A O 1
ATOM 638 N N . VAL A 1 85 ? -22.114 -18.448 4.026 1.00 87.38 85 VAL A N 1
ATOM 639 C CA . VAL A 1 85 ? -22.982 -17.379 3.488 1.00 87.38 85 VAL A CA 1
ATOM 640 C C . VAL A 1 85 ? -22.763 -16.024 4.170 1.00 87.38 85 VAL A C 1
ATOM 642 O O . VAL A 1 85 ? -23.193 -15.005 3.642 1.00 87.38 85 VAL A O 1
ATOM 645 N N . PHE A 1 86 ? -22.078 -16.010 5.317 1.00 84.50 86 PHE A N 1
ATOM 646 C CA . PHE A 1 86 ? -21.782 -14.817 6.110 1.00 84.50 86 PHE A CA 1
ATOM 647 C C . PHE A 1 86 ? -20.414 -14.202 5.794 1.00 84.50 86 PHE A C 1
ATOM 649 O O . PHE A 1 86 ? -19.991 -13.307 6.509 1.00 84.50 86 PHE A O 1
ATOM 656 N N . ASN A 1 87 ? -19.759 -14.628 4.704 1.00 89.75 87 ASN A N 1
ATOM 657 C CA . ASN A 1 87 ? -18.400 -14.237 4.303 1.00 89.75 87 ASN A CA 1
ATOM 658 C C . ASN A 1 87 ? -17.290 -15.029 5.045 1.00 89.75 87 ASN A C 1
ATOM 660 O O . ASN A 1 87 ? -17.506 -16.176 5.454 1.00 89.75 87 ASN A O 1
ATOM 664 N N . PHE A 1 88 ? -16.073 -14.468 5.122 1.00 92.31 88 PHE A N 1
ATOM 665 C CA . PHE A 1 88 ? -14.877 -15.068 5.743 1.00 92.31 88 PHE A CA 1
ATOM 666 C C . PHE A 1 88 ? -14.859 -15.018 7.275 1.00 92.31 88 PHE A C 1
ATOM 668 O O . PHE A 1 88 ? -14.077 -15.738 7.890 1.00 92.31 88 PHE A O 1
ATOM 675 N N . TYR A 1 89 ? -15.704 -14.186 7.871 1.00 92.69 89 TYR A N 1
ATOM 676 C CA . TYR A 1 89 ? -15.771 -13.902 9.301 1.00 92.69 89 TYR A CA 1
ATOM 677 C C . TYR A 1 89 ? -17.228 -13.676 9.717 1.00 92.69 89 TYR A C 1
ATOM 679 O O . TYR A 1 89 ? -18.093 -13.450 8.872 1.00 92.69 89 TYR A O 1
ATOM 687 N N . LEU A 1 90 ? -17.503 -13.767 11.013 1.00 92.75 90 LEU A N 1
ATOM 688 C CA . LEU A 1 90 ? -18.824 -13.589 11.597 1.00 92.75 90 LEU A CA 1
ATOM 689 C C . LEU A 1 90 ? -19.130 -12.096 11.784 1.00 92.75 90 LEU A C 1
ATOM 691 O O . LEU A 1 90 ? -18.265 -11.359 12.255 1.00 92.75 90 LEU A O 1
ATOM 695 N N . PRO A 1 91 ? -20.349 -11.639 11.449 1.00 89.88 91 PRO A N 1
ATOM 696 C CA . PRO A 1 91 ? -20.714 -10.225 11.532 1.00 89.88 91 PRO A CA 1
ATOM 697 C C . PRO A 1 91 ? -20.756 -9.686 12.970 1.00 89.88 91 PRO A C 1
ATOM 699 O O . PRO A 1 91 ? -20.632 -8.484 13.165 1.00 89.88 91 PRO A O 1
ATOM 702 N N . ASP A 1 92 ? -20.930 -10.559 13.958 1.00 92.56 92 ASP A N 1
ATOM 703 C CA . ASP A 1 92 ? -21.014 -10.259 15.389 1.00 92.56 92 ASP A CA 1
ATOM 704 C C . ASP A 1 92 ? -19.699 -10.527 16.138 1.00 92.56 92 ASP A C 1
ATOM 706 O O . ASP A 1 92 ? -19.660 -10.467 17.366 1.00 92.56 92 ASP A O 1
ATOM 710 N N . TYR A 1 93 ? -18.605 -10.817 15.424 1.00 93.12 93 TYR A N 1
ATOM 711 C CA . TYR A 1 93 ? -17.315 -11.033 16.068 1.00 93.12 93 TYR A CA 1
ATOM 712 C C . TYR A 1 93 ? -16.782 -9.738 16.697 1.00 93.12 93 TYR A C 1
ATOM 714 O O . TYR A 1 93 ? -16.669 -8.698 16.042 1.00 93.12 93 TYR A O 1
ATOM 722 N N . GLN A 1 94 ? -16.397 -9.842 17.968 1.00 94.12 94 GLN A N 1
ATOM 723 C CA . GLN A 1 94 ? -15.717 -8.800 18.727 1.00 94.12 94 GLN A CA 1
ATOM 724 C C . GLN A 1 94 ? -14.327 -9.315 19.116 1.00 94.12 94 GLN A C 1
ATOM 726 O O . GLN A 1 94 ? -14.199 -10.366 19.752 1.00 94.12 94 GLN A O 1
ATOM 731 N N . ALA A 1 95 ? -13.277 -8.607 18.704 1.00 91.50 95 ALA A N 1
ATOM 732 C CA . ALA A 1 95 ? -11.917 -8.962 19.092 1.00 91.50 95 ALA A CA 1
ATOM 733 C C . ALA A 1 95 ? -11.708 -8.729 20.603 1.00 91.50 95 ALA A C 1
ATOM 735 O O . ALA A 1 95 ? -12.048 -7.649 21.090 1.00 91.50 95 ALA A O 1
ATOM 736 N N . PRO A 1 96 ? -11.106 -9.687 21.334 1.00 91.44 96 PRO A N 1
ATOM 737 C CA . PRO A 1 96 ? -10.884 -9.547 22.770 1.00 91.44 96 PRO A CA 1
ATOM 738 C C . PRO A 1 96 ? -10.058 -8.305 23.135 1.00 91.44 96 PRO A C 1
ATOM 740 O O . PRO A 1 96 ? -9.071 -7.999 22.464 1.00 91.44 96 PRO A O 1
ATOM 743 N N . GLY A 1 97 ? -10.412 -7.654 24.246 1.00 90.31 97 GLY A N 1
ATOM 744 C CA . GLY A 1 97 ? -9.739 -6.462 24.768 1.00 90.31 97 GLY A CA 1
ATOM 745 C C . GLY A 1 97 ? -10.620 -5.221 24.652 1.00 90.31 97 GLY A C 1
ATOM 746 O O . GLY A 1 97 ? -11.836 -5.315 24.802 1.00 90.31 97 GLY A O 1
ATOM 747 N N . GLU A 1 98 ? -10.005 -4.079 24.340 1.00 88.31 98 GLU A N 1
ATOM 748 C CA . GLU A 1 98 ? -10.666 -2.764 24.306 1.00 88.31 98 GLU A CA 1
ATOM 749 C C . GLU A 1 98 ? -11.912 -2.736 23.406 1.00 88.31 98 GLU A C 1
ATOM 751 O O . GLU A 1 98 ? -12.889 -2.076 23.735 1.00 88.31 98 GLU A O 1
ATOM 756 N N . ILE A 1 99 ? -11.914 -3.496 22.304 1.00 88.31 99 ILE A N 1
ATOM 757 C CA . ILE A 1 99 ? -13.052 -3.571 21.377 1.00 88.31 99 ILE A CA 1
ATOM 758 C C . ILE A 1 99 ? -14.274 -4.213 22.050 1.00 88.31 99 ILE A C 1
ATOM 760 O O . ILE A 1 99 ? -15.354 -3.632 22.027 1.00 88.31 99 ILE A O 1
ATOM 764 N N . THR A 1 100 ? -14.112 -5.379 22.682 1.00 90.94 100 THR A N 1
ATOM 765 C CA . THR A 1 100 ? -15.197 -6.033 23.434 1.00 90.94 100 THR A CA 1
ATOM 766 C C . THR A 1 100 ? -15.608 -5.229 24.671 1.00 90.94 100 THR A C 1
ATOM 768 O O . THR A 1 100 ? -16.795 -5.161 24.978 1.00 90.94 100 THR A O 1
ATOM 771 N N . ASP A 1 101 ? -14.663 -4.592 25.370 1.00 92.06 101 ASP A N 1
ATOM 772 C CA . ASP A 1 101 ? -14.958 -3.776 26.561 1.00 92.06 101 ASP A CA 1
ATOM 773 C C . ASP A 1 101 ? -15.819 -2.542 26.231 1.00 92.06 101 ASP A C 1
ATOM 775 O O . ASP A 1 101 ? -16.594 -2.078 27.071 1.00 92.06 101 ASP A O 1
ATOM 779 N N . LEU A 1 102 ? -15.702 -2.032 25.000 1.00 88.31 102 LEU A N 1
ATOM 780 C CA . LEU A 1 102 ? -16.497 -0.930 24.454 1.00 88.31 102 LEU A CA 1
ATOM 781 C C . LEU A 1 102 ? -17.760 -1.394 23.700 1.00 88.31 102 LEU A C 1
ATOM 783 O O . LEU A 1 102 ? -18.462 -0.559 23.137 1.00 88.31 102 LEU A O 1
ATOM 787 N N . ASP A 1 103 ? -18.064 -2.699 23.691 1.00 89.38 103 ASP A N 1
ATOM 788 C CA . ASP A 1 103 ? -19.169 -3.311 22.927 1.00 89.38 103 ASP A CA 1
ATOM 789 C C . ASP A 1 103 ? -19.129 -2.982 21.418 1.00 89.38 103 ASP A C 1
ATOM 791 O O . ASP A 1 103 ? -20.149 -2.788 20.751 1.00 89.38 103 ASP A O 1
ATOM 795 N N . LEU A 1 104 ? -17.916 -2.905 20.865 1.00 88.25 104 LEU A N 1
ATOM 796 C CA . LEU A 1 104 ? -17.667 -2.657 19.450 1.00 88.25 104 LEU A CA 1
ATOM 797 C C . LEU A 1 104 ? -17.469 -3.968 18.686 1.00 88.25 104 LEU A C 1
ATOM 799 O O . LEU A 1 104 ? -16.983 -4.970 19.209 1.00 88.25 104 LEU A O 1
ATOM 803 N N . TYR A 1 105 ? -17.801 -3.942 17.397 1.00 89.88 105 TYR A N 1
ATOM 804 C CA . TYR A 1 105 ? -17.652 -5.085 16.498 1.00 89.88 105 TYR A CA 1
ATOM 805 C C . TYR A 1 105 ? -16.407 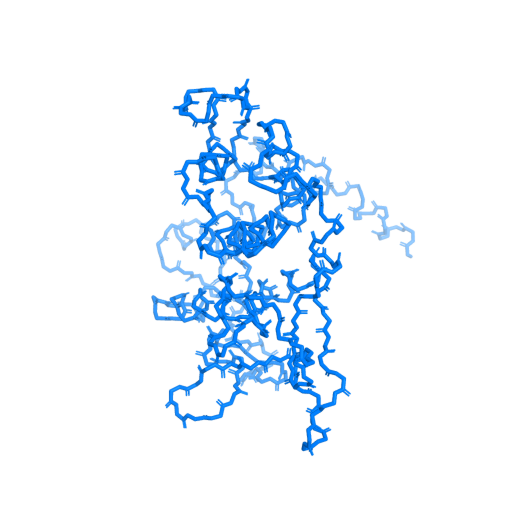-4.928 15.633 1.00 89.88 105 TYR A C 1
ATOM 807 O O . TYR A 1 105 ? -16.150 -3.859 15.080 1.00 89.88 105 TYR A O 1
ATOM 815 N N . SER A 1 106 ? -15.654 -6.014 15.460 1.00 90.94 106 SER A N 1
ATOM 816 C CA . SER A 1 106 ? -14.481 -6.039 14.580 1.00 90.94 106 SER A CA 1
ATOM 817 C C . SER A 1 106 ? -14.389 -7.316 13.737 1.00 90.94 106 SER A C 1
ATOM 819 O O . SER A 1 106 ? -13.398 -8.048 13.821 1.00 90.94 106 SER A O 1
ATOM 821 N N . PRO A 1 107 ? -15.391 -7.594 12.880 1.00 91.81 107 PRO A N 1
ATOM 822 C CA . PRO A 1 107 ? -15.480 -8.840 12.117 1.00 91.81 107 PRO A CA 1
ATOM 823 C C . PRO A 1 107 ? -14.207 -9.192 11.341 1.00 91.81 107 PRO A C 1
ATOM 825 O O . PRO A 1 107 ? -13.716 -10.320 11.398 1.00 91.81 107 PRO A O 1
ATOM 828 N N . GLU A 1 108 ? -13.615 -8.205 10.671 1.00 90.38 108 GLU A N 1
ATOM 829 C CA . GLU A 1 108 ? -12.405 -8.353 9.866 1.00 90.38 108 GLU A CA 1
ATOM 830 C C . GLU A 1 108 ? -11.189 -8.841 10.678 1.00 90.38 108 GLU A C 1
ATOM 832 O O . GLU A 1 108 ? -10.300 -9.485 10.115 1.00 90.38 108 GLU A O 1
ATOM 837 N N . LEU A 1 109 ? -11.146 -8.593 11.994 1.00 92.25 109 LEU A N 1
ATOM 838 C CA . LEU A 1 109 ? -10.059 -9.056 12.862 1.00 92.25 109 LEU A CA 1
ATOM 839 C C . LEU A 1 109 ? -10.107 -10.567 13.130 1.00 92.25 109 LEU A C 1
ATOM 841 O O . LEU A 1 109 ? -9.086 -11.139 13.501 1.00 92.25 109 LEU A O 1
ATOM 845 N N . GLN A 1 110 ? -11.235 -11.250 12.902 1.00 93.31 110 GLN A N 1
ATOM 846 C CA . GLN A 1 110 ? -11.353 -12.693 13.160 1.00 93.31 110 GLN A CA 1
ATOM 847 C C . GLN A 1 110 ? -10.399 -13.538 12.301 1.00 93.31 110 GLN A C 1
ATOM 849 O O . GLN A 1 110 ? -9.941 -14.603 12.715 1.00 93.31 110 GLN A O 1
ATOM 854 N N . ILE A 1 111 ? -10.115 -13.073 11.085 1.00 91.94 111 ILE A N 1
ATOM 855 C CA . ILE A 1 111 ? -9.250 -13.759 10.115 1.00 91.94 111 ILE A CA 1
ATOM 856 C C . ILE A 1 111 ? -7.800 -13.271 10.162 1.00 91.94 111 ILE A C 1
ATOM 858 O O . ILE A 1 111 ? -6.980 -13.705 9.346 1.00 91.94 111 ILE A O 1
ATOM 862 N N . LEU A 1 112 ? -7.493 -12.360 11.089 1.00 91.56 112 LEU A N 1
ATOM 863 C CA . LEU A 1 112 ? -6.188 -11.751 11.263 1.00 91.56 112 LEU A CA 1
ATOM 864 C C . LEU A 1 112 ? -5.493 -12.324 12.498 1.00 91.56 112 LEU A C 1
ATOM 866 O O . LEU A 1 112 ? -6.038 -12.372 13.594 1.00 91.56 112 LEU A O 1
ATOM 870 N N . ASN A 1 113 ? -4.251 -12.749 12.311 1.00 90.75 113 ASN A N 1
ATOM 871 C CA . ASN A 1 113 ? -3.340 -13.131 13.377 1.00 90.75 113 ASN A CA 1
ATOM 872 C C . ASN A 1 113 ? -1.923 -12.644 13.049 1.00 90.75 113 ASN A C 1
ATOM 874 O O . ASN A 1 113 ? -1.649 -12.158 11.950 1.00 90.75 113 ASN A O 1
ATOM 878 N N . GLU A 1 114 ? -1.007 -12.808 14.000 1.00 90.50 114 GLU A N 1
ATOM 879 C CA . GLU A 1 114 ? 0.392 -12.382 13.877 1.00 90.50 114 GLU A CA 1
ATOM 880 C C . GLU A 1 114 ? 1.045 -12.890 12.581 1.00 90.50 114 GLU A C 1
ATOM 882 O O . GLU A 1 114 ? 1.720 -12.141 11.877 1.00 90.50 114 GLU A O 1
ATOM 887 N N . SER A 1 115 ? 0.786 -14.150 12.211 1.00 91.62 115 SER A N 1
ATOM 888 C CA . SER A 1 115 ? 1.350 -14.743 10.997 1.00 91.62 115 SER A CA 1
ATOM 889 C C . SER A 1 115 ? 0.738 -14.167 9.718 1.00 91.62 115 SER A C 1
ATOM 891 O O . SER A 1 115 ? 1.474 -13.831 8.791 1.00 91.62 115 SER A O 1
ATOM 893 N N . SER A 1 116 ? -0.586 -13.994 9.656 1.00 90.75 116 SER A N 1
ATOM 894 C CA . SER A 1 116 ? -1.257 -13.487 8.457 1.00 90.75 116 SER A CA 1
ATOM 895 C C . SER A 1 116 ? -0.928 -12.020 8.200 1.00 90.75 116 SER A C 1
ATOM 897 O O . SER A 1 116 ? -0.812 -11.629 7.046 1.00 90.75 116 SER A O 1
ATOM 899 N N . VAL A 1 117 ? -0.732 -11.211 9.248 1.00 91.75 117 VAL A N 1
ATOM 900 C CA . VAL A 1 117 ? -0.318 -9.804 9.106 1.00 91.75 117 VAL A CA 1
ATOM 901 C C . VAL A 1 117 ? 1.072 -9.711 8.472 1.00 91.75 117 VAL A C 1
ATOM 903 O O . VAL A 1 117 ? 1.264 -8.959 7.517 1.00 91.75 117 VAL A O 1
ATOM 906 N N . VAL A 1 118 ? 2.026 -10.529 8.932 1.00 92.44 118 VAL A N 1
ATOM 907 C CA . VAL A 1 118 ? 3.381 -10.578 8.355 1.00 92.44 118 VAL A CA 1
ATOM 908 C C . VAL A 1 118 ? 3.355 -11.090 6.913 1.00 92.44 118 VAL A C 1
ATOM 910 O O . VAL A 1 118 ? 4.018 -10.526 6.041 1.00 92.44 118 VAL A O 1
ATOM 913 N N . LEU A 1 119 ? 2.571 -12.134 6.631 1.00 92.75 119 LEU A N 1
ATOM 914 C CA . LEU A 1 119 ? 2.427 -12.666 5.274 1.00 92.75 119 LEU A CA 1
ATOM 915 C C . LEU A 1 119 ? 1.794 -11.643 4.323 1.00 92.75 119 LEU A C 1
ATOM 917 O O . LEU A 1 119 ? 2.304 -11.455 3.220 1.00 92.75 119 LEU A O 1
ATOM 921 N N . ALA A 1 120 ? 0.745 -10.940 4.753 1.00 93.00 120 ALA A N 1
ATOM 922 C CA . ALA A 1 120 ? 0.110 -9.884 3.972 1.00 93.00 120 ALA A CA 1
ATOM 923 C C . ALA A 1 120 ? 1.076 -8.726 3.684 1.00 93.00 120 ALA A C 1
ATOM 925 O O . ALA A 1 120 ? 1.119 -8.247 2.553 1.00 93.00 120 ALA A O 1
ATOM 926 N N . ALA A 1 121 ? 1.877 -8.302 4.668 1.00 93.38 121 ALA A N 1
ATOM 927 C CA . ALA A 1 121 ? 2.883 -7.255 4.486 1.00 93.38 121 ALA A CA 1
ATOM 928 C C . ALA A 1 121 ? 3.954 -7.662 3.457 1.00 93.38 121 ALA A C 1
ATOM 930 O O . ALA A 1 121 ? 4.248 -6.907 2.528 1.00 93.38 121 ALA A O 1
ATOM 931 N N . ASN A 1 122 ? 4.483 -8.884 3.563 1.00 92.38 122 ASN A N 1
ATOM 932 C CA . ASN A 1 122 ? 5.467 -9.417 2.616 1.00 92.38 122 ASN A CA 1
ATOM 933 C C . ASN A 1 122 ? 4.890 -9.573 1.198 1.00 92.38 122 ASN A C 1
ATOM 935 O O . ASN A 1 122 ? 5.565 -9.295 0.201 1.00 92.38 122 ASN A O 1
ATOM 939 N N . ASP A 1 123 ? 3.636 -10.011 1.088 1.00 93.75 123 ASP A N 1
ATOM 940 C CA . ASP A 1 123 ? 2.972 -10.139 -0.207 1.00 93.75 123 ASP A CA 1
ATOM 941 C C . ASP A 1 123 ? 2.674 -8.766 -0.814 1.00 93.75 123 ASP A C 1
ATOM 943 O O . ASP A 1 123 ? 2.969 -8.567 -1.986 1.00 93.75 123 ASP A O 1
ATOM 947 N N . LEU A 1 124 ? 2.227 -7.782 -0.022 1.00 94.62 124 LEU A N 1
ATOM 948 C CA . LEU A 1 124 ? 2.049 -6.398 -0.480 1.00 94.62 124 LEU A CA 1
ATOM 949 C C . LEU A 1 124 ? 3.335 -5.845 -1.096 1.00 94.62 124 LEU A C 1
ATOM 951 O O . LEU A 1 124 ? 3.275 -5.274 -2.183 1.00 94.62 124 LEU A O 1
ATOM 955 N N . TYR A 1 125 ? 4.493 -6.057 -0.460 1.00 94.25 125 TYR A N 1
ATOM 956 C CA . TYR A 1 125 ? 5.784 -5.704 -1.059 1.00 94.25 125 TYR A CA 1
ATOM 957 C C . TYR A 1 125 ? 5.960 -6.383 -2.423 1.00 94.25 125 TYR A C 1
ATOM 959 O O . TYR A 1 125 ? 6.190 -5.724 -3.434 1.00 94.25 125 TYR A O 1
ATOM 967 N N . THR A 1 126 ? 5.764 -7.702 -2.473 1.00 93.12 126 THR A N 1
ATOM 968 C CA . THR A 1 126 ? 5.924 -8.501 -3.696 1.00 93.12 126 THR A CA 1
ATOM 969 C C . THR A 1 126 ? 4.993 -8.042 -4.826 1.00 93.12 126 THR A C 1
ATOM 971 O O . THR A 1 126 ? 5.422 -7.984 -5.979 1.00 93.12 126 THR A O 1
ATOM 974 N N . GLN A 1 127 ? 3.735 -7.699 -4.523 1.00 93.62 127 GLN A N 1
ATOM 975 C CA . GLN A 1 127 ? 2.772 -7.218 -5.517 1.00 93.62 127 GLN A CA 1
ATOM 976 C C . GLN A 1 127 ? 3.079 -5.787 -5.974 1.00 93.62 127 GLN A C 1
ATOM 978 O O . GLN A 1 127 ? 2.921 -5.484 -7.155 1.00 93.62 127 GLN A O 1
ATOM 983 N N . ILE A 1 128 ? 3.531 -4.908 -5.071 1.00 95.06 128 ILE A N 1
ATOM 984 C CA . ILE A 1 128 ? 3.929 -3.532 -5.409 1.00 95.06 128 ILE A CA 1
ATOM 985 C C . ILE A 1 128 ? 5.172 -3.537 -6.304 1.00 95.06 128 ILE A C 1
ATOM 987 O O . ILE A 1 128 ? 5.243 -2.813 -7.294 1.00 95.06 128 ILE A O 1
ATOM 991 N N . CYS A 1 129 ? 6.135 -4.402 -6.005 1.00 93.56 129 CYS A N 1
ATOM 992 C CA . CYS A 1 129 ? 7.373 -4.541 -6.762 1.00 93.56 129 CYS A CA 1
ATOM 993 C C . CYS A 1 129 ? 7.260 -5.535 -7.936 1.00 93.56 129 CYS A C 1
ATOM 995 O O . CYS A 1 129 ? 8.271 -5.920 -8.528 1.00 93.56 129 CYS A O 1
ATOM 997 N N . SER A 1 130 ? 6.047 -5.989 -8.263 1.00 92.75 130 SER A N 1
ATOM 998 C CA . SER A 1 130 ? 5.807 -7.035 -9.258 1.00 92.75 130 SER A CA 1
ATOM 999 C C . SER A 1 130 ? 6.412 -6.672 -10.616 1.00 92.75 130 SER A C 1
ATOM 1001 O O . SER A 1 130 ? 6.210 -5.575 -11.137 1.00 92.75 130 SER A O 1
ATOM 1003 N N . GLY A 1 131 ? 7.172 -7.607 -11.193 1.00 90.88 131 GLY A N 1
ATOM 1004 C CA . GLY A 1 131 ? 7.805 -7.428 -12.499 1.00 90.88 131 GLY A CA 1
ATOM 1005 C C . GLY A 1 131 ? 9.134 -6.689 -12.485 1.00 90.88 131 GLY A C 1
ATOM 1006 O O . GLY A 1 131 ? 9.688 -6.451 -13.560 1.00 90.88 131 GLY A O 1
ATOM 1007 N N . ARG A 1 132 ? 9.653 -6.331 -11.309 1.00 91.25 132 ARG A N 1
ATOM 1008 C CA . ARG A 1 132 ? 10.962 -5.694 -11.157 1.00 91.25 132 ARG A CA 1
ATOM 1009 C C . ARG A 1 132 ? 12.038 -6.726 -10.856 1.00 91.25 132 ARG A C 1
ATOM 1011 O O . ARG A 1 132 ? 11.941 -7.471 -9.878 1.00 91.25 132 ARG A O 1
ATOM 1018 N N . GLY A 1 133 ? 13.045 -6.781 -11.725 1.00 87.50 133 GLY A N 1
ATOM 1019 C CA . GLY A 1 133 ? 14.120 -7.769 -11.640 1.00 87.50 133 GLY A CA 1
ATOM 1020 C C . GLY A 1 133 ? 13.630 -9.220 -11.690 1.00 87.50 133 GLY A C 1
ATOM 1021 O O . GLY A 1 133 ? 12.533 -9.519 -12.162 1.00 87.50 133 GLY A O 1
ATOM 1022 N N . SER A 1 134 ? 14.460 -10.146 -11.204 1.00 81.25 134 SER A N 1
ATOM 1023 C CA . SER A 1 134 ? 14.130 -11.580 -11.151 1.00 81.25 134 SER A CA 1
ATOM 1024 C C . SER A 1 134 ? 13.373 -11.990 -9.881 1.00 81.25 134 SER A C 1
ATOM 1026 O O . SER A 1 134 ? 12.803 -13.081 -9.836 1.00 81.25 134 SER A O 1
ATOM 1028 N N . SER A 1 135 ? 13.348 -11.128 -8.861 1.00 82.88 135 SER A N 1
ATOM 1029 C CA . SER A 1 135 ? 12.835 -11.428 -7.519 1.00 82.88 135 SER A CA 1
ATOM 1030 C C . SER A 1 135 ? 11.663 -10.545 -7.072 1.00 82.88 135 SER A C 1
ATOM 1032 O O . SER A 1 135 ? 11.257 -10.653 -5.918 1.00 82.88 135 SER A O 1
ATOM 1034 N N . ASN A 1 136 ? 11.083 -9.721 -7.959 1.00 88.38 136 ASN A N 1
ATOM 1035 C CA . ASN A 1 136 ? 10.112 -8.673 -7.602 1.00 88.38 136 ASN A CA 1
ATOM 1036 C C . ASN A 1 136 ? 10.675 -7.745 -6.516 1.00 88.38 136 ASN A C 1
ATOM 1038 O O . ASN A 1 136 ? 10.048 -7.512 -5.485 1.00 88.38 136 ASN A O 1
ATOM 1042 N N . ASN A 1 137 ? 11.893 -7.255 -6.725 1.00 88.38 137 ASN A N 1
ATOM 1043 C CA . ASN A 1 137 ? 12.534 -6.321 -5.813 1.00 88.38 137 ASN A CA 1
ATOM 1044 C C . ASN A 1 137 ? 12.303 -4.898 -6.325 1.00 88.38 137 ASN A C 1
ATOM 1046 O O . ASN A 1 137 ? 12.625 -4.599 -7.472 1.00 88.38 137 ASN A O 1
ATOM 1050 N N . CYS A 1 138 ? 11.770 -4.005 -5.486 1.00 88.12 138 CYS A N 1
ATOM 1051 C CA . CYS A 1 138 ? 11.510 -2.616 -5.881 1.00 88.12 138 CYS A CA 1
ATOM 1052 C C . CYS A 1 138 ? 12.776 -1.849 -6.279 1.00 88.12 138 CYS A C 1
ATOM 1054 O O . CYS A 1 138 ? 12.674 -0.827 -6.951 1.00 88.12 138 CYS A O 1
ATOM 1056 N N . HIS A 1 139 ? 13.947 -2.351 -5.884 1.00 84.38 139 HIS A N 1
ATOM 1057 C CA . HIS A 1 139 ? 15.249 -1.865 -6.319 1.00 84.38 139 HIS A CA 1
ATOM 1058 C C . HIS A 1 139 ? 15.500 -2.026 -7.823 1.00 84.38 139 HIS A C 1
ATOM 1060 O O . HIS A 1 139 ? 16.231 -1.250 -8.425 1.00 84.38 139 HIS A O 1
ATOM 1066 N N . ASP A 1 140 ? 14.926 -3.053 -8.441 1.00 86.44 140 ASP A N 1
ATOM 1067 C CA . ASP A 1 140 ? 15.242 -3.375 -9.821 1.00 86.44 140 ASP A CA 1
ATOM 1068 C C . ASP A 1 140 ? 14.361 -2.599 -10.809 1.00 86.44 140 ASP A C 1
ATOM 1070 O O . ASP A 1 140 ? 13.246 -2.128 -10.530 1.00 86.44 140 ASP A O 1
ATOM 1074 N N . GLN A 1 141 ? 14.865 -2.491 -12.036 1.00 86.88 141 GLN A N 1
ATOM 1075 C CA . GLN A 1 141 ? 14.087 -1.960 -13.145 1.00 86.88 141 GLN A CA 1
ATOM 1076 C C . GLN A 1 141 ? 12.925 -2.903 -13.477 1.00 86.88 141 GLN A C 1
ATOM 1078 O O . GLN A 1 141 ? 13.028 -4.128 -13.352 1.00 86.88 141 GLN A O 1
ATOM 1083 N N . LEU A 1 142 ? 11.821 -2.316 -13.947 1.00 90.56 142 LEU A N 1
ATOM 1084 C CA . LEU A 1 142 ? 10.742 -3.084 -14.558 1.00 90.56 142 LEU A CA 1
ATOM 1085 C C . LEU A 1 142 ? 11.315 -3.889 -15.732 1.00 90.56 142 LEU A C 1
ATOM 1087 O O . LEU A 1 142 ? 11.996 -3.337 -16.598 1.00 90.56 142 LEU A O 1
ATOM 1091 N N . THR A 1 143 ? 11.047 -5.189 -15.730 1.00 91.00 143 THR A N 1
ATOM 1092 C CA . THR A 1 143 ? 11.480 -6.113 -16.779 1.00 91.00 143 THR A CA 1
ATOM 1093 C C . THR A 1 143 ? 10.946 -5.690 -18.148 1.00 91.00 143 THR A C 1
ATOM 1095 O O . THR A 1 143 ? 9.848 -5.148 -18.274 1.00 91.00 143 THR A O 1
ATOM 1098 N N . SER A 1 144 ? 11.755 -5.915 -19.183 1.00 89.00 144 SER A N 1
ATOM 1099 C CA . SER A 1 144 ? 11.385 -5.688 -20.579 1.00 89.00 144 SER A CA 1
ATOM 1100 C C . SER A 1 144 ? 11.596 -6.996 -21.351 1.00 89.00 144 SER A C 1
ATOM 1102 O O . SER A 1 144 ? 12.741 -7.447 -21.446 1.00 89.00 144 SER A O 1
ATOM 1104 N N . PRO A 1 145 ? 10.532 -7.637 -21.873 1.00 88.50 145 PRO A N 1
ATOM 1105 C CA . PRO A 1 145 ? 9.128 -7.215 -21.806 1.00 88.50 145 PRO A CA 1
ATOM 1106 C C . PRO A 1 145 ? 8.546 -7.279 -20.377 1.00 88.50 145 PRO A C 1
ATOM 1108 O O . PRO A 1 145 ? 9.059 -8.043 -19.555 1.00 88.50 145 PRO A O 1
ATOM 1111 N N . PRO A 1 146 ? 7.486 -6.499 -20.078 1.00 88.44 146 PRO A N 1
ATOM 1112 C CA . PRO A 1 146 ? 6.829 -6.537 -18.775 1.00 88.44 146 PRO A CA 1
ATOM 1113 C C . PRO A 1 146 ? 6.138 -7.889 -18.522 1.00 88.44 146 PRO A C 1
ATOM 1115 O O . PRO A 1 146 ? 5.902 -8.653 -19.466 1.00 88.44 146 PRO A O 1
ATOM 1118 N N . PRO A 1 147 ? 5.774 -8.195 -17.262 1.00 87.81 147 PRO A N 1
ATOM 1119 C CA . PRO A 1 147 ? 5.106 -9.446 -16.927 1.00 87.81 147 PRO A CA 1
ATOM 1120 C C . PRO A 1 147 ? 3.785 -9.609 -17.670 1.00 87.81 147 PRO A C 1
ATOM 1122 O O . PRO A 1 147 ? 2.926 -8.731 -17.656 1.00 87.81 147 PRO A O 1
ATOM 1125 N N . SER A 1 148 ? 3.595 -10.780 -18.265 1.00 85.44 148 SER A N 1
ATOM 1126 C CA . SER A 1 148 ? 2.380 -11.102 -19.007 1.00 85.44 148 SER A CA 1
ATOM 1127 C C . SER A 1 148 ? 1.352 -11.886 -18.177 1.00 85.44 148 SER A C 1
ATOM 1129 O O . SER A 1 148 ? 0.206 -12.028 -18.593 1.00 85.44 148 SER A O 1
ATOM 1131 N N . ASP A 1 149 ? 1.741 -12.368 -16.992 1.00 83.75 149 ASP A N 1
ATOM 1132 C CA . ASP A 1 149 ? 0.995 -13.324 -16.166 1.00 83.75 149 ASP A CA 1
ATOM 1133 C C . ASP A 1 149 ? 0.575 -12.782 -14.785 1.00 83.75 149 ASP A C 1
ATOM 1135 O O . ASP A 1 149 ? 0.265 -13.572 -13.895 1.00 83.75 149 ASP A O 1
ATOM 1139 N N . ARG A 1 150 ? 0.637 -11.467 -14.546 1.00 87.31 150 ARG A N 1
ATOM 1140 C CA . ARG A 1 150 ? 0.291 -10.839 -13.253 1.00 87.31 150 ARG A CA 1
ATOM 1141 C C . ARG A 1 150 ? 0.082 -9.336 -13.391 1.00 87.31 150 ARG A C 1
ATOM 1143 O O . ARG A 1 150 ? 0.513 -8.754 -14.384 1.00 87.31 150 ARG A O 1
ATOM 1150 N N . ALA A 1 151 ? -0.528 -8.704 -12.388 1.00 90.88 151 ALA A N 1
ATOM 1151 C CA . ALA A 1 151 ? -0.553 -7.250 -12.301 1.00 90.88 151 ALA A CA 1
ATOM 1152 C C . ALA A 1 151 ? 0.829 -6.672 -11.960 1.00 90.88 151 ALA A C 1
ATOM 1154 O O . ALA A 1 151 ? 1.612 -7.285 -11.227 1.00 90.88 151 ALA A O 1
ATOM 1155 N N . TYR A 1 152 ? 1.118 -5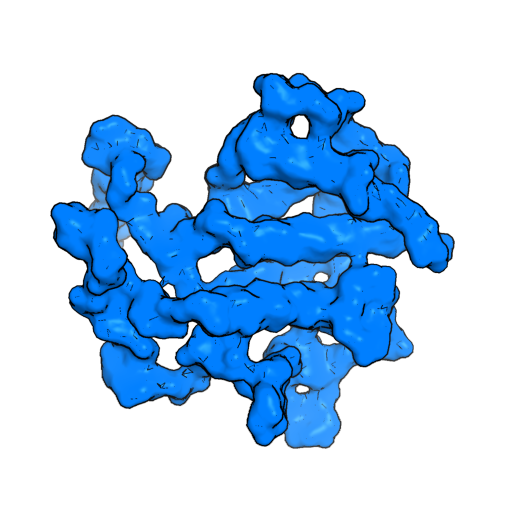.490 -12.494 1.00 92.81 152 TYR A N 1
ATOM 1156 C CA . TYR A 1 152 ? 2.323 -4.715 -12.208 1.00 92.81 152 TYR A CA 1
ATOM 1157 C C . TYR A 1 152 ? 2.030 -3.216 -12.343 1.00 92.81 152 TYR A C 1
ATOM 1159 O O . TYR A 1 152 ? 1.032 -2.823 -12.950 1.00 92.81 152 TYR A O 1
ATOM 1167 N N . PHE A 1 153 ? 2.905 -2.376 -11.789 1.00 93.94 153 PHE A N 1
ATOM 1168 C CA . PHE A 1 153 ? 2.866 -0.930 -12.008 1.00 93.94 153 PHE A CA 1
ATOM 1169 C C . PHE A 1 153 ? 3.742 -0.552 -13.203 1.00 93.94 153 PHE A C 1
ATOM 1171 O O . PHE A 1 153 ? 4.965 -0.748 -13.140 1.00 93.94 153 PHE A O 1
ATOM 1178 N N . PRO A 1 154 ? 3.159 -0.020 -14.290 1.00 92.50 154 PRO A N 1
ATOM 1179 C CA . PRO A 1 154 ? 3.943 0.518 -15.385 1.00 92.50 154 PRO A CA 1
ATOM 1180 C C . PRO A 1 154 ? 4.803 1.699 -14.942 1.00 92.50 154 PRO A C 1
ATOM 1182 O O . PRO A 1 154 ? 4.518 2.386 -13.963 1.00 92.50 154 PRO A O 1
ATOM 1185 N N . ASN A 1 155 ? 5.873 1.964 -15.684 1.00 91.19 155 ASN A N 1
ATOM 1186 C CA . ASN A 1 155 ? 6.729 3.105 -15.374 1.00 91.19 155 ASN A CA 1
ATOM 1187 C C . ASN A 1 155 ? 5.999 4.435 -15.598 1.00 91.19 155 ASN A C 1
ATOM 1189 O O . ASN A 1 155 ? 6.261 5.390 -14.879 1.00 91.19 155 ASN A O 1
ATOM 1193 N N . GLU A 1 156 ? 5.086 4.484 -16.565 1.00 90.94 156 GLU A N 1
ATOM 1194 C CA . GLU A 1 156 ? 4.244 5.637 -16.861 1.00 90.94 156 GLU A CA 1
ATOM 1195 C C . GLU A 1 156 ? 3.303 5.992 -15.703 1.00 90.94 156 GLU A C 1
ATOM 1197 O O . GLU A 1 156 ? 3.224 7.160 -15.345 1.00 90.94 156 GLU A O 1
ATOM 1202 N N . SER A 1 157 ? 2.689 5.012 -15.028 1.00 91.44 157 SER A N 1
ATOM 1203 C CA . SER A 1 157 ? 1.777 5.306 -13.913 1.00 91.44 157 SER A CA 1
ATOM 1204 C C . SER A 1 157 ? 2.505 5.870 -12.687 1.00 91.44 157 SER A C 1
ATOM 1206 O O . SER A 1 157 ? 1.935 6.647 -11.922 1.00 91.44 157 SER A O 1
ATOM 1208 N N . LEU A 1 158 ? 3.779 5.505 -12.512 1.00 92.00 158 LEU A N 1
ATOM 1209 C CA . LEU A 1 158 ? 4.660 6.092 -11.501 1.00 92.00 158 LEU A CA 1
ATOM 1210 C C . LEU A 1 158 ? 5.195 7.460 -11.941 1.00 92.00 158 LEU A C 1
ATOM 1212 O O . LEU A 1 158 ? 5.364 8.348 -11.110 1.00 92.00 158 LEU A O 1
ATOM 1216 N N . ASP A 1 159 ? 5.445 7.645 -13.238 1.00 90.88 159 ASP A N 1
ATOM 1217 C CA . ASP A 1 159 ? 5.859 8.933 -13.796 1.00 90.88 159 ASP A CA 1
ATOM 1218 C C . ASP A 1 159 ? 4.739 9.987 -13.725 1.00 90.88 159 ASP A C 1
ATOM 1220 O O . ASP A 1 159 ? 5.042 11.176 -13.638 1.00 90.88 159 ASP A O 1
ATOM 1224 N N . ASP A 1 160 ? 3.472 9.571 -13.690 1.00 90.75 160 ASP A N 1
ATOM 1225 C CA . ASP A 1 160 ? 2.318 10.458 -13.502 1.00 90.75 160 ASP A CA 1
ATOM 1226 C C . ASP A 1 160 ? 2.201 11.013 -12.069 1.00 90.75 160 ASP A C 1
ATOM 1228 O O . ASP A 1 160 ? 1.444 11.957 -11.825 1.00 90.75 160 ASP A O 1
ATOM 1232 N N . LEU A 1 161 ? 2.939 10.455 -11.100 1.00 91.31 161 LEU A N 1
ATOM 1233 C CA . LEU A 1 161 ? 2.954 10.980 -9.737 1.00 91.31 161 LEU A CA 1
ATOM 1234 C C . LEU A 1 161 ? 3.729 12.306 -9.651 1.00 91.31 161 LEU A C 1
ATOM 1236 O O . LEU A 1 161 ? 4.716 12.510 -10.371 1.00 91.31 161 LEU A O 1
ATOM 1240 N N . PRO A 1 162 ? 3.335 13.212 -8.732 1.00 91.00 162 PRO A N 1
ATOM 1241 C CA . PRO A 1 162 ? 3.988 14.500 -8.575 1.00 91.00 162 PRO A CA 1
ATOM 1242 C C . PRO A 1 162 ? 5.495 14.365 -8.398 1.00 91.00 162 PRO A C 1
ATOM 1244 O O . PRO A 1 162 ? 5.992 13.594 -7.575 1.00 91.00 162 PRO A O 1
ATOM 1247 N N . ASN A 1 163 ? 6.223 15.179 -9.159 1.00 86.31 163 ASN A N 1
ATOM 1248 C CA . ASN A 1 163 ? 7.676 15.283 -9.079 1.00 86.31 163 ASN A CA 1
ATOM 1249 C C . ASN A 1 163 ? 8.419 13.962 -9.359 1.00 86.31 163 ASN A C 1
ATOM 1251 O O . ASN A 1 163 ? 9.533 13.766 -8.888 1.00 86.31 163 ASN A O 1
ATOM 1255 N N . SER A 1 164 ? 7.869 13.069 -10.181 1.00 81.94 164 SER A N 1
ATOM 1256 C CA . SER A 1 164 ? 8.574 11.867 -10.661 1.00 81.94 164 SER A CA 1
ATOM 1257 C C . SER A 1 164 ? 9.888 12.161 -11.403 1.00 81.94 164 SER A C 1
ATOM 1259 O O . SER A 1 164 ? 10.813 11.348 -11.406 1.00 81.94 164 SER A O 1
ATOM 1261 N N . GLY A 1 165 ? 10.007 13.350 -12.004 1.00 81.50 165 GLY A N 1
ATOM 1262 C CA . GLY A 1 165 ? 11.174 13.768 -12.781 1.00 81.50 165 GLY A CA 1
ATOM 1263 C C . GLY A 1 165 ? 12.358 14.326 -11.982 1.00 81.50 165 GLY A C 1
ATOM 1264 O O . GLY A 1 165 ? 13.416 14.504 -12.580 1.00 81.50 165 GLY A O 1
ATOM 1265 N N . CYS A 1 166 ? 12.219 14.615 -10.679 1.00 83.38 166 CYS A N 1
ATOM 1266 C CA . CYS A 1 166 ? 13.288 15.279 -9.906 1.00 83.38 166 CYS A CA 1
ATOM 1267 C C . CYS A 1 166 ? 14.449 14.358 -9.502 1.00 83.38 166 CYS A C 1
ATOM 1269 O O . CYS A 1 166 ? 15.517 14.844 -9.118 1.00 83.38 166 CYS A O 1
ATOM 1271 N N . GLY A 1 167 ? 14.276 13.043 -9.645 1.00 78.69 167 GLY A N 1
ATOM 1272 C CA . GLY A 1 167 ? 15.352 12.080 -9.457 1.00 78.69 167 GLY A CA 1
ATOM 1273 C C . GLY A 1 167 ? 15.893 12.048 -8.029 1.00 78.69 167 GLY A C 1
ATOM 1274 O O . GLY A 1 167 ? 15.122 12.036 -7.083 1.00 78.69 167 GLY A O 1
ATOM 1275 N N . THR A 1 168 ? 17.218 12.070 -7.874 1.00 76.44 168 THR A N 1
ATOM 1276 C CA . THR A 1 168 ? 17.902 12.147 -6.567 1.00 76.44 168 THR A CA 1
ATOM 1277 C C . THR A 1 168 ? 18.079 13.582 -6.056 1.00 76.44 168 THR A C 1
ATOM 1279 O O . THR A 1 168 ? 18.684 13.800 -5.011 1.00 76.44 168 THR A O 1
ATOM 1282 N N . THR A 1 169 ? 17.577 14.575 -6.795 1.00 80.06 169 THR A N 1
ATOM 1283 C CA . THR A 1 169 ? 17.755 16.012 -6.516 1.00 80.06 169 THR A CA 1
ATOM 1284 C C . THR A 1 169 ? 16.441 16.708 -6.160 1.00 80.06 169 THR A C 1
ATOM 1286 O O . THR A 1 169 ? 16.283 17.909 -6.375 1.00 80.06 169 THR A O 1
ATOM 1289 N N . CYS A 1 170 ? 15.470 15.948 -5.657 1.00 85.25 170 CYS A N 1
ATOM 1290 C CA . CYS A 1 170 ? 14.182 16.479 -5.240 1.00 85.25 170 CYS A CA 1
ATOM 1291 C C . CYS A 1 170 ? 14.344 17.476 -4.090 1.00 85.25 170 CYS A C 1
ATOM 1293 O O . CYS A 1 170 ? 15.090 17.258 -3.138 1.00 85.25 170 CYS A O 1
ATOM 1295 N N . THR A 1 171 ? 13.647 18.601 -4.199 1.00 89.38 171 THR A N 1
ATOM 1296 C CA . THR A 1 171 ? 13.545 19.578 -3.111 1.00 89.38 171 THR A CA 1
ATOM 1297 C C . THR A 1 171 ? 12.549 19.096 -2.062 1.00 89.38 171 THR A C 1
ATOM 1299 O O . THR A 1 171 ? 11.632 18.333 -2.372 1.00 89.38 171 THR A O 1
ATOM 1302 N N . GLY A 1 172 ? 12.640 19.629 -0.844 1.00 89.06 172 GLY A N 1
ATOM 1303 C CA . GLY A 1 172 ? 11.697 19.280 0.213 1.00 89.06 172 GLY A CA 1
ATOM 1304 C C . GLY A 1 172 ? 10.240 19.520 -0.138 1.00 89.06 172 GLY A C 1
ATOM 1305 O O . GLY A 1 172 ? 9.388 18.697 0.171 1.00 89.06 172 GLY A O 1
ATOM 1306 N N . GLN A 1 173 ? 9.947 20.590 -0.876 1.00 91.12 173 GLN A N 1
ATOM 1307 C CA . GLN A 1 173 ? 8.584 20.841 -1.335 1.00 91.12 173 GLN A CA 1
ATOM 1308 C C . GLN A 1 173 ? 8.095 19.769 -2.321 1.00 91.12 173 GLN A C 1
ATOM 1310 O O . GLN A 1 173 ? 6.917 19.417 -2.326 1.00 91.12 173 GLN A O 1
ATOM 1315 N N . GLN A 1 174 ? 8.987 19.239 -3.160 1.00 91.62 174 GLN A N 1
ATOM 1316 C CA . GLN A 1 174 ? 8.636 18.191 -4.115 1.00 91.62 174 GLN A CA 1
ATOM 1317 C C . GLN A 1 174 ? 8.337 16.859 -3.421 1.00 91.62 174 GLN A C 1
ATOM 1319 O O . GLN A 1 174 ? 7.427 16.144 -3.849 1.00 91.62 174 GLN A O 1
ATOM 1324 N N . ASP A 1 175 ? 9.062 16.560 -2.346 1.00 91.31 175 ASP A N 1
ATOM 1325 C CA . ASP A 1 175 ? 8.807 15.406 -1.485 1.00 91.31 175 ASP A CA 1
ATOM 1326 C C . ASP A 1 175 ? 7.492 15.551 -0.720 1.00 91.31 175 ASP A C 1
ATOM 1328 O O . ASP A 1 175 ? 6.681 14.627 -0.724 1.00 91.31 175 ASP A O 1
ATOM 1332 N N . THR A 1 176 ? 7.218 16.731 -0.156 1.00 93.31 176 THR A N 1
ATOM 1333 C CA . THR A 1 176 ? 5.934 17.024 0.497 1.00 93.31 176 THR A CA 1
ATOM 1334 C C . THR A 1 176 ? 4.761 16.819 -0.456 1.00 93.31 176 THR A C 1
ATOM 1336 O O . THR A 1 176 ? 3.792 16.159 -0.099 1.00 93.31 176 THR A O 1
ATOM 1339 N N . ASN A 1 177 ? 4.851 17.313 -1.694 1.00 93.88 177 ASN A N 1
ATOM 1340 C CA . ASN A 1 177 ? 3.780 17.138 -2.678 1.00 93.88 177 ASN A CA 1
ATOM 1341 C C . ASN A 1 177 ? 3.540 15.656 -3.025 1.00 93.88 177 ASN A C 1
ATOM 1343 O O . ASN A 1 177 ? 2.400 15.261 -3.253 1.00 93.88 177 ASN A O 1
ATOM 1347 N N . LEU A 1 178 ? 4.595 14.830 -3.061 1.00 92.75 178 LEU A N 1
ATOM 1348 C CA . LEU A 1 178 ? 4.455 13.385 -3.261 1.00 92.75 178 LEU A CA 1
ATOM 1349 C C . LEU A 1 178 ? 3.772 12.720 -2.057 1.00 92.75 178 LEU A C 1
ATOM 1351 O O . LEU A 1 178 ? 2.883 11.891 -2.239 1.00 92.75 178 LEU A O 1
ATOM 1355 N N . ILE A 1 179 ? 4.165 13.091 -0.837 1.00 94.50 179 ILE A N 1
ATOM 1356 C CA . ILE A 1 179 ? 3.554 12.581 0.397 1.00 94.50 179 ILE A CA 1
ATOM 1357 C C . ILE A 1 179 ? 2.069 12.940 0.447 1.00 94.50 179 ILE A C 1
ATOM 1359 O O . ILE A 1 179 ? 1.252 12.078 0.760 1.00 94.50 179 ILE A O 1
ATOM 1363 N N . GLU A 1 180 ? 1.703 14.171 0.088 1.00 95.12 180 GLU A N 1
ATOM 1364 C CA . GLU A 1 180 ? 0.299 14.585 0.050 1.00 95.12 180 GLU A CA 1
ATOM 1365 C C . GLU A 1 180 ? -0.504 13.849 -1.026 1.00 95.12 180 GLU A C 1
ATOM 1367 O O . GLU A 1 180 ? -1.647 13.474 -0.784 1.00 95.12 180 GLU A O 1
ATOM 1372 N N . GLU A 1 181 ? 0.083 13.547 -2.184 1.00 94.62 181 GLU A N 1
ATOM 1373 C CA . GLU A 1 181 ? -0.597 12.727 -3.191 1.00 94.62 181 GLU A CA 1
ATOM 1374 C C . GLU A 1 181 ? -0.855 11.302 -2.686 1.00 94.62 181 GLU A C 1
ATOM 1376 O O . GLU A 1 181 ? -1.946 10.757 -2.863 1.00 94.62 181 GLU A O 1
ATOM 1381 N N . ILE A 1 182 ? 0.128 10.692 -2.018 1.00 94.69 182 ILE A N 1
ATOM 1382 C CA . ILE A 1 182 ? -0.035 9.367 -1.406 1.00 94.69 182 ILE A CA 1
ATOM 1383 C C . ILE A 1 182 ? -1.087 9.426 -0.290 1.00 94.69 182 ILE A C 1
ATOM 1385 O O . ILE A 1 182 ? -1.934 8.536 -0.204 1.00 94.69 182 ILE A O 1
ATOM 1389 N N . ASN A 1 183 ? -1.076 10.482 0.524 1.00 94.62 183 ASN A N 1
ATOM 1390 C CA . ASN A 1 183 ? -2.079 10.741 1.552 1.00 94.62 183 ASN A CA 1
ATOM 1391 C C . ASN A 1 183 ? -3.493 10.806 0.954 1.00 94.62 183 ASN A C 1
ATOM 1393 O O . ASN A 1 183 ? -4.392 10.102 1.412 1.00 94.62 183 ASN A O 1
ATOM 1397 N N . LEU A 1 184 ? -3.689 11.584 -0.112 1.00 93.25 184 LEU A N 1
ATOM 1398 C CA . LEU A 1 184 ? -4.977 11.694 -0.796 1.00 93.25 184 LEU A CA 1
ATOM 1399 C C . LEU A 1 184 ? -5.433 10.355 -1.386 1.00 93.25 184 LEU A C 1
ATOM 1401 O O . LEU A 1 184 ? -6.597 9.988 -1.252 1.00 93.25 184 LEU A O 1
ATOM 1405 N N . ARG A 1 185 ? -4.521 9.603 -2.006 1.00 93.88 185 ARG A N 1
ATOM 1406 C CA . ARG A 1 185 ? -4.843 8.343 -2.688 1.00 93.88 185 ARG A CA 1
ATOM 1407 C C . ARG A 1 185 ? -5.096 7.166 -1.750 1.00 93.88 185 ARG A C 1
ATOM 1409 O O . ARG A 1 185 ? -5.925 6.320 -2.069 1.00 93.88 185 ARG A O 1
ATOM 1416 N N . LEU A 1 186 ? -4.365 7.064 -0.640 1.00 93.12 186 LEU A N 1
ATOM 1417 C CA . LEU A 1 186 ? -4.418 5.900 0.253 1.00 93.12 186 LEU A CA 1
ATOM 1418 C C . LEU A 1 186 ? -5.210 6.143 1.542 1.00 93.12 186 LEU A C 1
ATOM 1420 O O . LEU A 1 186 ? -5.839 5.208 2.048 1.00 93.12 186 LEU A O 1
ATOM 1424 N N . LEU A 1 187 ? -5.177 7.371 2.061 1.00 90.56 187 LEU A N 1
ATOM 1425 C CA . LEU A 1 187 ? -5.740 7.753 3.360 1.00 90.56 187 LEU A CA 1
ATOM 1426 C C . LEU A 1 187 ? -6.801 8.859 3.242 1.00 90.56 187 LEU A C 1
ATOM 1428 O O . LEU A 1 187 ? -7.254 9.383 4.258 1.00 90.56 187 LEU A O 1
ATOM 1432 N N . SER A 1 188 ? -7.206 9.221 2.019 1.00 89.12 188 SER A N 1
ATOM 1433 C CA . SER A 1 188 ? -8.214 10.255 1.746 1.00 89.12 188 SER A CA 1
ATOM 1434 C C . SER A 1 188 ? -7.894 11.615 2.385 1.00 89.12 188 SER A C 1
ATOM 1436 O O . SER A 1 188 ? -8.801 12.378 2.704 1.00 89.12 188 SER A O 1
ATOM 1438 N N . GLY A 1 189 ? -6.609 11.924 2.594 1.00 89.44 189 GLY A N 1
ATOM 1439 C CA . GLY A 1 189 ? -6.164 13.167 3.230 1.00 89.44 189 GLY A CA 1
ATOM 1440 C C . GLY A 1 189 ? -5.918 13.081 4.743 1.00 89.44 189 GLY A C 1
ATOM 1441 O O . GLY A 1 189 ? -5.389 14.037 5.307 1.00 89.44 189 GLY A O 1
ATOM 1442 N N . ASN A 1 190 ? -6.223 11.950 5.388 1.00 86.62 190 ASN A N 1
ATOM 1443 C CA . ASN A 1 190 ? -6.182 11.784 6.847 1.00 86.62 190 ASN A CA 1
ATOM 1444 C C . ASN A 1 190 ? -4.856 11.230 7.411 1.00 86.62 190 ASN A C 1
ATOM 1446 O O . ASN A 1 190 ? -4.831 10.761 8.550 1.00 86.62 190 ASN A O 1
ATOM 1450 N N . MET A 1 191 ? -3.762 11.250 6.643 1.00 91.50 191 MET A N 1
ATOM 1451 C CA . MET A 1 191 ? -2.432 10.872 7.139 1.00 91.50 191 MET A CA 1
ATOM 1452 C C . MET A 1 191 ? -2.017 11.756 8.314 1.00 91.50 191 MET A C 1
ATOM 1454 O O . MET A 1 191 ? -2.134 12.983 8.240 1.00 91.50 191 MET A O 1
ATOM 1458 N N . SER A 1 192 ? -1.502 11.144 9.381 1.00 91.38 192 SER A N 1
ATOM 1459 C CA . SER A 1 192 ? -1.195 11.876 10.607 1.00 91.38 192 SER A CA 1
ATOM 1460 C C . SER A 1 192 ? -0.016 12.845 10.460 1.00 91.38 192 SER A C 1
ATOM 1462 O O . SER A 1 192 ? 0.973 12.582 9.765 1.00 91.38 192 SER A O 1
ATOM 1464 N N . GLY A 1 193 ? -0.099 13.947 11.208 1.00 91.75 193 GLY A N 1
ATOM 1465 C CA . GLY A 1 193 ? 0.960 14.943 11.328 1.00 91.75 193 GLY A CA 1
ATOM 1466 C C . GLY A 1 193 ? 0.989 15.984 10.213 1.00 91.75 193 GLY A C 1
ATOM 1467 O O . GLY A 1 193 ? 0.104 16.057 9.363 1.00 91.75 193 GLY A O 1
ATOM 1468 N N . GLU A 1 194 ? 2.024 16.818 10.249 1.00 93.25 194 GLU A N 1
ATOM 1469 C CA . GLU A 1 194 ? 2.200 17.967 9.359 1.00 93.25 194 GLU A CA 1
ATOM 1470 C C . GLU A 1 194 ? 3.660 18.112 8.923 1.00 93.25 194 GLU A C 1
ATOM 1472 O O . GLU A 1 194 ? 4.573 17.657 9.612 1.00 93.25 194 GLU A O 1
ATOM 1477 N N . ILE A 1 195 ? 3.882 18.775 7.785 1.00 95.06 195 ILE A N 1
ATOM 1478 C CA . ILE A 1 195 ? 5.215 19.146 7.295 1.00 95.06 195 ILE A CA 1
ATOM 1479 C C . ILE A 1 195 ? 5.302 20.670 7.247 1.00 95.06 195 ILE A C 1
ATOM 1481 O O . ILE A 1 195 ? 4.817 21.295 6.306 1.00 95.06 195 ILE A O 1
ATOM 1485 N N . ASN A 1 196 ? 5.951 21.262 8.251 1.00 95.00 196 ASN A N 1
ATOM 1486 C CA . ASN A 1 196 ? 6.132 22.715 8.350 1.00 95.00 196 ASN A CA 1
ATOM 1487 C C . ASN A 1 196 ? 7.574 23.169 8.051 1.00 95.00 196 ASN A C 1
ATOM 1489 O O . ASN A 1 196 ? 7.829 24.362 7.889 1.00 95.00 196 ASN A O 1
ATOM 1493 N N . ALA A 1 197 ? 8.522 22.235 7.932 1.00 94.06 197 ALA A N 1
ATOM 1494 C CA . ALA A 1 197 ? 9.914 22.501 7.574 1.00 94.06 197 ALA A CA 1
ATOM 1495 C C . ALA A 1 197 ? 10.404 21.521 6.487 1.00 94.06 197 ALA A C 1
ATOM 1497 O O . ALA A 1 197 ? 11.236 20.655 6.763 1.00 94.06 197 ALA A O 1
ATOM 1498 N N . PRO A 1 198 ? 9.922 21.643 5.234 1.00 91.75 198 PRO A N 1
ATOM 1499 C CA . PRO A 1 198 ? 10.199 20.671 4.169 1.00 91.75 198 PRO A CA 1
ATOM 1500 C C . PRO A 1 198 ? 11.689 20.539 3.808 1.00 91.75 198 PRO A C 1
ATOM 1502 O O . PRO A 1 198 ? 12.124 19.481 3.367 1.00 91.75 198 PRO A O 1
ATOM 1505 N N . ASN A 1 199 ? 12.479 21.600 4.002 1.00 91.19 199 ASN A N 1
ATOM 1506 C CA . ASN A 1 199 ? 13.919 21.611 3.713 1.00 91.19 199 ASN A CA 1
ATOM 1507 C C . ASN A 1 199 ? 14.793 21.184 4.910 1.00 91.19 199 ASN A C 1
ATOM 1509 O O . ASN A 1 199 ? 16.015 21.173 4.789 1.00 91.19 199 ASN A O 1
ATOM 1513 N N . ASP A 1 200 ? 14.187 20.873 6.059 1.00 91.44 200 ASP A N 1
ATOM 1514 C CA . ASP A 1 200 ? 14.874 20.399 7.264 1.00 91.44 200 ASP A CA 1
ATOM 1515 C C . ASP A 1 200 ? 14.204 19.104 7.769 1.00 91.44 200 ASP A C 1
ATOM 1517 O O . ASP A 1 200 ? 13.421 19.119 8.725 1.00 91.44 200 ASP A O 1
ATOM 1521 N N . PRO A 1 201 ? 14.476 17.954 7.123 1.00 86.31 201 PRO A N 1
ATOM 1522 C CA . PRO A 1 201 ? 13.806 16.682 7.414 1.00 86.31 201 PRO A CA 1
ATOM 1523 C C . PRO A 1 201 ? 14.119 16.141 8.814 1.00 86.31 201 PRO A C 1
ATOM 1525 O O . PRO A 1 201 ? 13.417 15.261 9.312 1.00 86.31 201 PRO A O 1
ATOM 1528 N N . ALA A 1 202 ? 15.183 16.633 9.455 1.00 89.06 202 ALA A N 1
ATOM 1529 C CA . ALA A 1 202 ? 15.568 16.233 10.803 1.00 89.06 202 ALA A CA 1
ATOM 1530 C C . ALA A 1 202 ? 14.725 16.932 11.885 1.00 89.06 202 ALA A C 1
ATOM 1532 O O . ALA A 1 202 ? 14.725 16.495 13.040 1.00 89.06 202 ALA A O 1
ATOM 1533 N N . ASN A 1 203 ? 13.987 17.988 11.532 1.00 92.62 203 ASN A N 1
ATOM 1534 C CA . ASN A 1 203 ? 13.183 18.761 12.468 1.00 92.62 203 ASN A CA 1
ATOM 1535 C C . ASN A 1 203 ? 11.876 18.050 12.844 1.00 92.62 203 ASN A C 1
ATOM 1537 O O . ASN A 1 203 ? 10.799 18.381 12.359 1.00 92.62 203 ASN A O 1
ATOM 1541 N N . THR A 1 204 ? 11.975 17.080 13.751 1.00 90.81 204 THR A N 1
ATOM 1542 C CA . THR A 1 204 ? 10.827 16.294 14.250 1.00 90.81 204 THR A CA 1
ATOM 1543 C C . THR A 1 204 ? 9.789 17.102 15.039 1.00 90.81 204 THR A C 1
ATOM 1545 O O . THR A 1 204 ? 8.698 16.605 15.302 1.00 90.81 204 THR A O 1
ATOM 1548 N N . THR A 1 205 ? 10.107 18.344 15.416 1.00 94.12 205 THR A N 1
ATOM 1549 C CA . THR A 1 205 ? 9.170 19.242 16.104 1.00 94.12 205 THR A CA 1
ATOM 1550 C C . THR A 1 205 ? 8.232 19.932 15.114 1.00 94.12 205 THR A C 1
ATOM 1552 O O . THR A 1 205 ? 7.054 20.106 15.409 1.00 94.12 205 THR A O 1
ATOM 1555 N N . LEU A 1 206 ? 8.748 20.334 13.945 1.00 93.56 206 LEU A N 1
ATOM 1556 C CA . LEU A 1 206 ? 7.967 20.983 12.883 1.00 93.56 206 LEU A CA 1
ATOM 1557 C C . LEU A 1 206 ? 7.397 19.983 11.870 1.00 93.56 206 LEU A C 1
ATOM 1559 O O . LEU A 1 206 ? 6.354 20.247 11.276 1.00 93.56 206 LEU A O 1
ATOM 1563 N N . ASN A 1 207 ? 8.076 18.853 11.677 1.00 94.25 207 ASN A N 1
ATOM 1564 C CA . ASN A 1 207 ? 7.652 17.761 10.812 1.00 94.25 207 ASN A CA 1
ATOM 1565 C C . ASN A 1 207 ? 7.208 16.587 11.691 1.00 94.25 207 ASN A C 1
ATOM 1567 O O . ASN A 1 207 ? 8.041 15.873 12.252 1.00 94.25 207 ASN A O 1
ATOM 1571 N N . THR A 1 208 ? 5.900 16.399 11.829 1.00 94.12 208 THR A N 1
ATOM 1572 C CA . THR A 1 208 ? 5.298 15.498 12.821 1.00 94.12 208 THR A CA 1
ATOM 1573 C C . THR A 1 208 ? 4.526 14.353 12.165 1.00 94.12 208 THR A C 1
ATOM 1575 O O . THR A 1 208 ? 4.269 14.365 10.960 1.00 94.12 208 THR A O 1
ATOM 1578 N N . GLY A 1 209 ? 4.162 13.347 12.969 1.00 91.25 209 GLY A N 1
ATOM 1579 C CA . GLY A 1 209 ? 3.349 12.200 12.547 1.00 91.25 209 GLY A CA 1
ATOM 1580 C C . GLY A 1 209 ? 3.951 11.395 11.393 1.00 91.25 209 GLY A C 1
ATOM 1581 O O . GLY A 1 209 ? 5.162 11.418 11.151 1.00 91.25 209 GLY A O 1
ATOM 1582 N N . MET A 1 210 ? 3.094 10.670 10.676 1.00 93.12 210 MET A N 1
ATOM 1583 C CA . MET A 1 210 ? 3.500 9.872 9.523 1.00 93.12 210 MET A CA 1
ATOM 1584 C C . MET A 1 210 ? 4.082 10.741 8.409 1.00 93.12 210 MET A C 1
ATOM 1586 O O . MET A 1 210 ? 5.109 10.370 7.839 1.00 93.12 210 MET A O 1
ATOM 1590 N N . LYS A 1 211 ? 3.509 11.922 8.144 1.00 94.69 211 LYS A N 1
ATOM 1591 C CA . LYS A 1 211 ? 4.024 12.831 7.107 1.00 94.69 211 LYS A CA 1
ATOM 1592 C C . LYS A 1 211 ? 5.489 13.208 7.345 1.00 94.69 211 LYS A C 1
ATOM 1594 O O . LYS A 1 211 ? 6.310 13.097 6.434 1.00 94.69 211 LYS A O 1
ATOM 1599 N N . GLY A 1 212 ? 5.845 13.580 8.577 1.00 93.56 212 GLY A N 1
ATOM 1600 C CA . GLY A 1 212 ? 7.225 13.897 8.948 1.00 93.56 212 GLY A CA 1
ATOM 1601 C C . GLY A 1 212 ? 8.172 12.698 8.845 1.00 93.56 212 GLY A C 1
ATOM 1602 O O . GLY A 1 212 ? 9.299 12.840 8.365 1.00 93.56 212 GLY A O 1
ATOM 1603 N N . VAL A 1 213 ? 7.716 11.499 9.230 1.00 92.94 213 VAL A N 1
ATOM 1604 C CA . VAL A 1 213 ? 8.505 10.262 9.089 1.00 92.94 213 VAL A CA 1
ATOM 1605 C C . VAL A 1 213 ? 8.777 9.948 7.617 1.00 92.94 213 VAL A C 1
ATOM 1607 O O . VAL A 1 213 ? 9.923 9.668 7.266 1.00 92.94 213 VAL A O 1
ATOM 1610 N N . LEU A 1 214 ? 7.769 10.037 6.743 1.00 92.94 214 LEU A N 1
ATOM 1611 C CA . LEU A 1 214 ? 7.935 9.786 5.308 1.00 92.94 214 LEU A CA 1
ATOM 1612 C C . LEU A 1 214 ? 8.874 10.808 4.654 1.00 92.94 214 LEU A C 1
ATOM 1614 O O . LEU A 1 214 ? 9.735 10.411 3.870 1.00 92.94 214 LEU A O 1
ATOM 1618 N N . LEU A 1 215 ? 8.774 12.093 5.016 1.00 92.38 215 LEU A N 1
ATOM 1619 C CA . LEU A 1 215 ? 9.692 13.134 4.534 1.00 92.38 215 LEU A CA 1
ATOM 1620 C C . LEU A 1 215 ? 11.139 12.817 4.923 1.00 92.38 215 LEU A C 1
ATOM 1622 O O . LEU A 1 215 ? 12.052 12.893 4.099 1.00 92.38 215 LEU A O 1
ATOM 1626 N N . ARG A 1 216 ? 11.347 12.413 6.178 1.00 90.06 216 ARG A N 1
ATOM 1627 C CA . ARG A 1 216 ? 12.667 12.032 6.672 1.00 90.06 216 ARG A CA 1
ATOM 1628 C C . ARG A 1 216 ? 13.215 10.809 5.943 1.00 90.06 216 ARG A C 1
ATOM 1630 O O . ARG A 1 216 ? 14.397 10.787 5.608 1.00 90.06 216 ARG A O 1
ATOM 1637 N N . LEU A 1 217 ? 12.377 9.804 5.699 1.00 89.00 217 LEU A N 1
ATOM 1638 C CA . LEU A 1 217 ? 12.772 8.605 4.964 1.00 89.00 217 LEU A CA 1
ATOM 1639 C C . LEU A 1 217 ? 13.136 8.929 3.517 1.00 89.00 217 LEU A C 1
ATOM 1641 O O . LEU A 1 217 ? 14.175 8.461 3.061 1.00 89.00 217 LEU A O 1
ATOM 1645 N N . LEU A 1 218 ? 12.356 9.768 2.832 1.00 87.19 218 LEU A N 1
ATOM 1646 C CA . LEU A 1 218 ? 12.696 10.236 1.490 1.00 87.19 218 LEU A CA 1
ATOM 1647 C C . LEU A 1 218 ? 14.075 10.886 1.462 1.00 87.19 218 LEU A C 1
ATOM 1649 O O . LEU A 1 218 ? 14.909 10.474 0.674 1.00 87.19 218 LEU A O 1
ATOM 1653 N N . GLN A 1 219 ? 14.352 11.838 2.352 1.00 80.81 219 GLN A N 1
ATOM 1654 C CA . GLN A 1 219 ? 15.568 12.647 2.241 1.00 80.81 219 GLN A CA 1
ATOM 1655 C C . GLN A 1 219 ? 16.820 12.019 2.856 1.00 80.81 219 GLN A C 1
ATOM 1657 O O . GLN A 1 219 ? 17.925 12.349 2.426 1.00 80.81 219 GLN A O 1
ATOM 1662 N N . LEU A 1 220 ? 16.671 11.140 3.852 1.00 71.62 220 LEU A N 1
ATOM 1663 C CA . LEU A 1 220 ? 17.797 10.600 4.626 1.00 71.62 220 LEU A CA 1
ATOM 1664 C C . LEU A 1 220 ? 17.942 9.075 4.559 1.00 71.62 220 LEU A C 1
ATOM 1666 O O . LEU A 1 220 ? 18.968 8.561 5.001 1.00 71.62 220 LEU A O 1
ATOM 1670 N N . GLY A 1 221 ? 16.918 8.345 4.108 1.00 61.81 221 GLY A N 1
ATOM 1671 C CA . GLY A 1 221 ? 16.855 6.883 4.247 1.00 61.81 221 GLY A CA 1
ATOM 1672 C C . GLY A 1 221 ? 16.699 6.107 2.941 1.00 61.81 221 GLY A C 1
ATOM 1673 O O . GLY A 1 221 ? 17.158 4.972 2.858 1.00 61.81 221 GLY A O 1
ATOM 1674 N N . ILE A 1 222 ? 16.053 6.698 1.936 1.00 62.97 222 ILE A N 1
ATOM 1675 C CA . ILE A 1 222 ? 15.725 6.051 0.657 1.00 62.97 222 ILE A CA 1
ATOM 1676 C C . ILE A 1 222 ? 16.532 6.671 -0.507 1.00 62.97 222 ILE A C 1
ATOM 1678 O O . ILE A 1 222 ? 16.747 6.015 -1.535 1.00 62.97 222 ILE A O 1
ATOM 1682 N N . THR A 1 223 ? 17.052 7.889 -0.317 1.00 58.19 223 THR A N 1
ATOM 1683 C CA . THR A 1 223 ? 17.917 8.607 -1.259 1.00 58.19 223 THR A CA 1
ATOM 1684 C C . THR A 1 223 ? 19.279 7.934 -1.403 1.00 58.19 223 THR A C 1
ATOM 1686 O O . THR A 1 223 ? 20.107 7.895 -0.495 1.00 58.19 223 THR A O 1
ATOM 1689 N N . GLY A 1 224 ? 19.538 7.418 -2.600 1.00 58.88 224 GLY A N 1
ATOM 1690 C CA . GLY A 1 224 ? 20.833 6.869 -2.980 1.00 58.88 224 GLY A CA 1
ATOM 1691 C C . GLY A 1 224 ? 20.800 6.329 -4.400 1.00 58.88 224 GLY A C 1
ATOM 1692 O O . GLY A 1 224 ? 19.858 5.647 -4.790 1.00 58.88 224 GLY A O 1
ATOM 1693 N N . ASP A 1 225 ? 21.817 6.615 -5.200 1.00 57.75 225 ASP A N 1
ATOM 1694 C CA . ASP A 1 225 ? 21.979 5.933 -6.478 1.00 57.75 225 ASP A CA 1
ATOM 1695 C C . ASP A 1 225 ? 22.633 4.572 -6.204 1.00 57.75 225 ASP A C 1
ATOM 1697 O O . ASP A 1 225 ? 23.856 4.449 -6.141 1.00 57.75 225 ASP A O 1
ATOM 1701 N N . LEU A 1 226 ? 21.821 3.548 -5.936 1.00 61.50 226 LEU A N 1
ATOM 1702 C CA . LEU A 1 226 ? 22.280 2.178 -5.679 1.00 61.50 226 LEU A CA 1
ATOM 1703 C C . LEU A 1 226 ? 22.747 1.482 -6.981 1.00 61.50 226 LEU A C 1
ATOM 1705 O O . LEU A 1 226 ? 22.430 0.323 -7.243 1.00 61.50 226 LEU A O 1
ATOM 1709 N N . GLY A 1 227 ? 23.503 2.203 -7.815 1.00 55.81 227 GLY A N 1
ATOM 1710 C CA . GLY A 1 227 ? 23.968 1.762 -9.129 1.00 55.81 227 GLY A CA 1
ATOM 1711 C C . GLY A 1 227 ? 22.900 1.829 -10.226 1.00 55.81 227 GLY A C 1
ATOM 1712 O O . GLY A 1 227 ? 23.033 1.152 -11.247 1.00 55.81 227 GLY A O 1
ATOM 1713 N N . GLU A 1 228 ? 21.840 2.613 -10.035 1.00 63.47 228 GLU A N 1
ATOM 1714 C CA . GLU A 1 228 ? 20.786 2.798 -11.022 1.00 63.47 228 GLU A CA 1
ATOM 1715 C C . GLU A 1 228 ? 21.199 3.828 -12.077 1.00 63.47 228 GLU A C 1
ATOM 1717 O O . GLU A 1 228 ? 21.409 5.004 -11.820 1.00 63.47 228 GLU A O 1
ATOM 1722 N N . SER A 1 229 ? 21.241 3.389 -13.333 1.00 58.03 229 SER A N 1
ATOM 1723 C CA . SER A 1 229 ? 21.743 4.187 -14.462 1.00 58.03 229 SER A CA 1
ATOM 1724 C C . SER A 1 229 ? 21.054 5.543 -14.706 1.00 58.03 229 SER A C 1
ATOM 1726 O O . SER A 1 229 ? 21.564 6.342 -15.492 1.00 58.03 229 SER A O 1
ATOM 1728 N N . VAL A 1 230 ? 19.883 5.805 -14.107 1.00 71.25 230 VAL A N 1
ATOM 1729 C CA . VAL A 1 230 ? 19.078 7.004 -14.379 1.00 71.25 230 VAL A CA 1
ATOM 1730 C C . VAL A 1 230 ? 18.400 7.514 -13.108 1.00 71.25 230 VAL A C 1
ATOM 1732 O O . VAL A 1 230 ? 17.610 6.806 -12.494 1.00 71.25 230 VAL A O 1
ATOM 1735 N N . ALA A 1 231 ? 18.576 8.803 -12.807 1.00 76.44 231 ALA A N 1
ATOM 1736 C CA . ALA A 1 231 ? 17.932 9.506 -11.692 1.00 76.44 231 ALA A CA 1
ATOM 1737 C C . ALA A 1 231 ? 16.407 9.263 -11.584 1.00 76.44 231 ALA A C 1
ATOM 1739 O O . ALA A 1 231 ? 15.871 9.111 -10.491 1.00 76.44 231 ALA A O 1
ATOM 1740 N N . ARG A 1 232 ? 15.698 9.160 -12.716 1.00 81.19 232 ARG A N 1
ATOM 1741 C CA . ARG A 1 232 ? 14.257 8.851 -12.747 1.00 81.19 232 ARG A CA 1
ATOM 1742 C C . ARG A 1 232 ? 13.922 7.461 -12.189 1.00 81.19 232 ARG A C 1
ATOM 1744 O O . ARG A 1 232 ? 12.871 7.285 -11.586 1.00 81.19 232 ARG A O 1
ATOM 1751 N N . GLN A 1 233 ? 14.788 6.471 -12.394 1.00 82.19 233 GLN A N 1
ATOM 1752 C CA . GLN A 1 233 ? 14.583 5.127 -11.847 1.00 82.19 233 GLN A CA 1
ATOM 1753 C C . GLN A 1 233 ? 14.705 5.145 -10.329 1.00 82.19 233 GLN A C 1
ATOM 1755 O O . GLN A 1 233 ? 13.805 4.625 -9.666 1.00 82.19 233 GLN A O 1
ATOM 1760 N N . ALA A 1 234 ? 15.701 5.879 -9.816 1.00 82.75 234 ALA 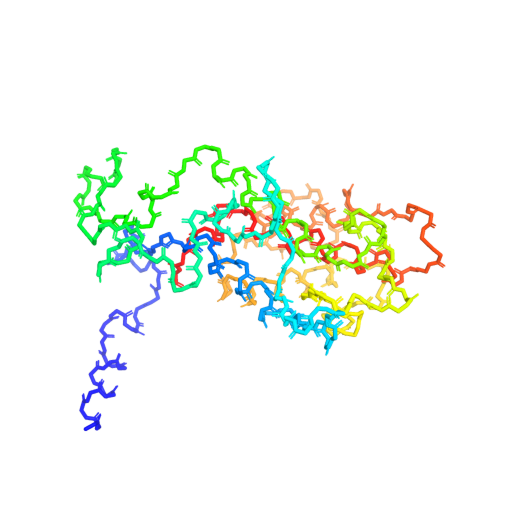A N 1
ATOM 1761 C CA . ALA A 1 234 ? 15.895 6.019 -8.381 1.00 82.75 234 ALA A CA 1
ATOM 1762 C C . ALA A 1 234 ? 14.619 6.573 -7.753 1.00 82.75 234 ALA A C 1
ATOM 1764 O O . ALA A 1 234 ? 14.087 5.970 -6.828 1.00 82.75 234 ALA A O 1
ATOM 1765 N N . ARG A 1 235 ? 14.034 7.621 -8.352 1.00 87.31 235 ARG A N 1
ATOM 1766 C CA . ARG A 1 235 ? 12.782 8.213 -7.864 1.00 87.31 235 ARG A CA 1
ATOM 1767 C C . ARG A 1 235 ? 11.593 7.247 -7.878 1.00 87.31 235 ARG A C 1
ATOM 1769 O O . ARG A 1 235 ? 10.837 7.206 -6.911 1.00 87.31 235 ARG A O 1
ATOM 1776 N N . ARG A 1 236 ? 11.429 6.437 -8.931 1.00 89.25 236 ARG A N 1
ATOM 1777 C CA . ARG A 1 236 ? 10.365 5.410 -8.986 1.00 89.25 236 ARG A CA 1
ATOM 1778 C C . ARG A 1 236 ? 10.513 4.386 -7.867 1.00 89.25 236 ARG A C 1
ATOM 1780 O O . ARG A 1 236 ? 9.513 3.973 -7.286 1.00 89.25 236 ARG A O 1
ATOM 1787 N N . ARG A 1 237 ? 11.745 3.984 -7.551 1.00 87.88 237 ARG A N 1
ATOM 1788 C CA . ARG A 1 237 ? 12.020 3.096 -6.421 1.00 87.88 237 ARG A CA 1
ATOM 1789 C C . ARG A 1 237 ? 11.584 3.741 -5.105 1.00 87.88 237 ARG A C 1
ATOM 1791 O O . ARG A 1 237 ? 10.910 3.079 -4.319 1.00 87.88 237 ARG A O 1
ATOM 1798 N N . GLU A 1 238 ? 11.912 5.015 -4.873 1.00 88.62 238 GLU A N 1
ATOM 1799 C CA . GLU A 1 238 ? 11.491 5.706 -3.643 1.00 88.62 238 GLU A CA 1
ATOM 1800 C C . GLU A 1 238 ? 9.967 5.735 -3.506 1.00 88.62 238 GLU A C 1
ATOM 1802 O O . GLU A 1 238 ? 9.436 5.412 -2.445 1.00 88.62 238 GLU A O 1
ATOM 1807 N N . MET A 1 239 ? 9.260 6.032 -4.601 1.00 90.75 239 MET A N 1
ATOM 1808 C CA . MET A 1 239 ? 7.796 6.021 -4.638 1.00 90.75 239 MET A CA 1
ATOM 1809 C C . MET A 1 239 ? 7.225 4.655 -4.256 1.00 90.75 239 MET A C 1
ATOM 1811 O O . MET A 1 239 ? 6.319 4.580 -3.432 1.00 90.75 239 MET A O 1
ATOM 1815 N N . LEU A 1 240 ? 7.761 3.567 -4.808 1.00 92.75 240 LEU A N 1
ATOM 1816 C CA . LEU A 1 240 ? 7.275 2.220 -4.507 1.00 92.75 240 LEU A CA 1
ATOM 1817 C C . LEU A 1 240 ? 7.514 1.824 -3.047 1.00 92.75 240 LEU A C 1
ATOM 1819 O O . LEU A 1 240 ? 6.632 1.228 -2.427 1.00 92.75 240 LEU A O 1
ATOM 1823 N N . TYR A 1 241 ? 8.666 2.192 -2.478 1.00 91.31 241 TYR A N 1
ATOM 1824 C CA . TYR A 1 241 ? 8.926 1.979 -1.054 1.00 91.31 241 TYR A CA 1
ATOM 1825 C C . TYR A 1 241 ? 7.967 2.776 -0.177 1.00 91.31 241 TYR A C 1
ATOM 1827 O O . TYR A 1 241 ? 7.438 2.224 0.783 1.00 91.31 241 TYR A O 1
ATOM 1835 N N . LEU A 1 242 ? 7.686 4.037 -0.513 1.00 92.31 242 LEU A N 1
ATOM 1836 C CA . LEU A 1 242 ? 6.704 4.830 0.225 1.00 92.31 242 LEU A CA 1
ATOM 1837 C C . LEU A 1 242 ? 5.302 4.233 0.153 1.00 92.31 242 LEU A C 1
ATOM 1839 O O . LEU A 1 242 ? 4.644 4.115 1.183 1.00 92.31 242 LEU A O 1
ATOM 1843 N N . ILE A 1 243 ? 4.858 3.825 -1.038 1.00 94.38 243 ILE A N 1
ATOM 1844 C CA . ILE A 1 243 ? 3.560 3.164 -1.222 1.00 94.38 243 ILE A CA 1
ATOM 1845 C C . ILE A 1 243 ? 3.483 1.926 -0.329 1.00 94.38 243 ILE A C 1
ATOM 1847 O O . ILE A 1 243 ? 2.483 1.731 0.358 1.00 94.38 243 ILE A O 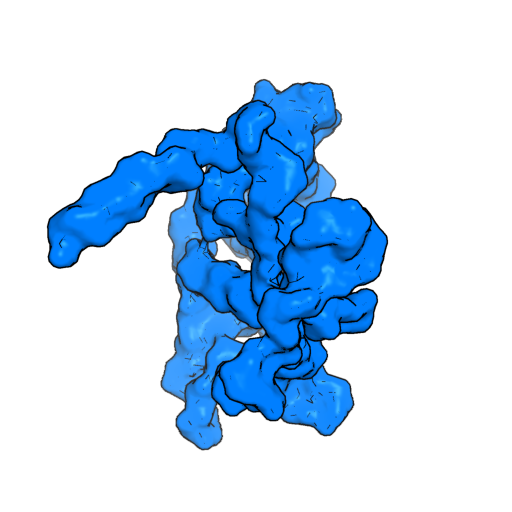1
ATOM 1851 N N . HIS A 1 244 ? 4.545 1.118 -0.296 1.00 94.50 244 HIS A N 1
ATOM 1852 C CA . HIS A 1 244 ? 4.606 -0.058 0.562 1.00 94.50 244 HIS A CA 1
ATOM 1853 C C . HIS A 1 244 ? 4.552 0.297 2.052 1.00 94.50 244 HIS A C 1
ATOM 1855 O O . HIS A 1 244 ? 3.726 -0.266 2.765 1.00 94.50 244 HIS A O 1
ATOM 1861 N N . LEU A 1 245 ? 5.373 1.246 2.511 1.00 93.69 245 LEU A N 1
ATOM 1862 C CA . LEU A 1 245 ? 5.423 1.673 3.913 1.00 93.69 245 LEU A CA 1
ATOM 1863 C C . LEU A 1 245 ? 4.077 2.209 4.402 1.00 93.69 245 LEU A C 1
ATOM 1865 O O . LEU A 1 245 ? 3.649 1.871 5.502 1.00 93.69 245 LEU A O 1
ATOM 1869 N N . VAL A 1 246 ? 3.388 3.001 3.577 1.00 94.81 246 VAL A N 1
ATOM 1870 C CA . VAL A 1 246 ? 2.037 3.473 3.898 1.00 94.81 246 VAL A CA 1
ATOM 1871 C C . VAL A 1 246 ? 1.050 2.306 3.888 1.00 94.81 246 VAL A C 1
ATOM 1873 O O . VAL A 1 246 ? 0.253 2.193 4.813 1.00 94.81 246 VAL A O 1
ATOM 1876 N N . ALA A 1 247 ? 1.125 1.395 2.915 1.00 94.44 247 ALA A N 1
ATOM 1877 C CA . ALA A 1 247 ? 0.206 0.258 2.805 1.00 94.44 247 ALA A CA 1
ATOM 1878 C C . ALA A 1 247 ? 0.309 -0.772 3.948 1.00 94.44 247 ALA A C 1
ATOM 1880 O O . ALA A 1 247 ? -0.654 -1.503 4.178 1.00 94.44 247 ALA A O 1
ATOM 1881 N N . ILE A 1 248 ? 1.446 -0.851 4.647 1.00 93.56 248 ILE A N 1
ATOM 1882 C CA . ILE A 1 248 ? 1.627 -1.705 5.839 1.00 93.56 248 ILE A CA 1
ATOM 1883 C C . ILE A 1 248 ? 1.476 -0.940 7.157 1.00 93.56 248 ILE A C 1
ATOM 1885 O O . ILE A 1 248 ? 1.696 -1.502 8.230 1.00 93.56 248 ILE A O 1
ATOM 1889 N N . SER A 1 249 ? 1.179 0.356 7.090 1.00 92.44 249 SER A N 1
ATOM 1890 C CA . SER A 1 249 ? 1.103 1.190 8.279 1.00 92.44 249 SER A CA 1
ATOM 1891 C C . SER A 1 249 ? -0.203 0.969 9.053 1.00 92.44 249 SER A C 1
ATOM 1893 O O . SER A 1 249 ? -1.252 0.759 8.439 1.00 92.44 249 SER A O 1
ATOM 1895 N N . PRO A 1 250 ? -0.193 1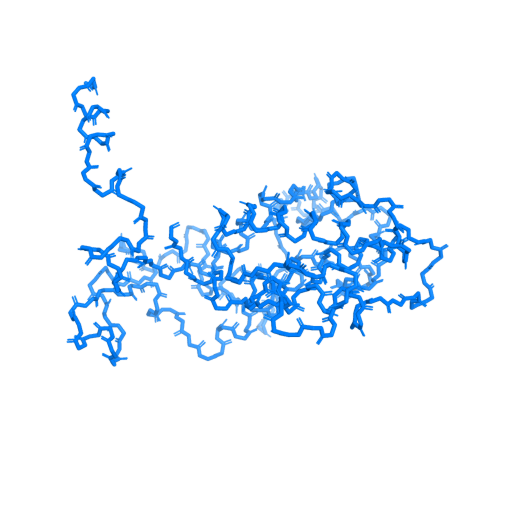.130 10.390 1.00 88.19 250 PRO A N 1
ATOM 1896 C CA . PRO A 1 250 ? -1.416 1.064 11.190 1.00 88.19 250 PRO A CA 1
ATOM 1897 C C . PRO A 1 250 ? -2.484 2.090 10.778 1.00 88.19 250 PRO A C 1
ATOM 1899 O O . PRO A 1 250 ? -3.674 1.845 10.944 1.00 88.19 250 PRO A O 1
ATOM 1902 N N . GLU A 1 251 ? -2.089 3.237 10.216 1.00 88.75 251 GLU A N 1
ATOM 1903 C CA . GLU A 1 251 ? -3.045 4.251 9.742 1.00 88.75 251 GLU A CA 1
ATOM 1904 C C . GLU A 1 251 ? -3.838 3.760 8.528 1.00 88.75 251 GLU A C 1
ATOM 1906 O O . GLU A 1 251 ? -5.024 4.051 8.403 1.00 88.75 251 GLU A O 1
ATOM 1911 N N . TYR A 1 252 ? -3.205 2.976 7.654 1.00 90.94 252 TYR A N 1
ATOM 1912 C CA . TYR A 1 252 ? -3.846 2.407 6.471 1.00 90.94 252 TYR A CA 1
ATOM 1913 C C . TYR A 1 252 ? -4.713 1.180 6.775 1.00 90.94 252 TYR A C 1
ATOM 1915 O O . TYR A 1 252 ? -5.603 0.824 5.990 1.00 90.94 252 TYR A O 1
ATOM 1923 N N . ASP A 1 253 ? -4.472 0.552 7.923 1.00 87.88 253 ASP A N 1
ATOM 1924 C CA . ASP A 1 253 ? -5.282 -0.543 8.445 1.00 87.88 253 ASP A CA 1
ATOM 1925 C C . ASP A 1 253 ? -6.670 -0.073 8.874 1.00 87.88 253 ASP A C 1
ATOM 1927 O O . ASP A 1 253 ? -7.609 -0.869 8.865 1.00 87.88 253 ASP A O 1
ATOM 1931 N N . MET A 1 254 ? -6.818 1.218 9.162 1.00 84.56 254 MET A N 1
ATOM 1932 C CA . MET A 1 254 ? -8.094 1.836 9.484 1.00 84.56 254 MET A CA 1
ATOM 1933 C C . MET A 1 254 ? -8.767 2.365 8.216 1.00 84.56 254 MET A C 1
ATOM 1935 O O . MET A 1 254 ? -8.267 3.254 7.528 1.00 84.56 254 MET A O 1
ATOM 1939 N N . GLN A 1 255 ? -9.942 1.825 7.910 1.00 76.50 255 GLN A N 1
ATOM 1940 C CA . GLN A 1 255 ? -10.862 2.394 6.941 1.00 76.50 255 GLN A CA 1
ATOM 1941 C C . GLN A 1 255 ? -11.740 3.420 7.661 1.00 76.50 255 GLN A C 1
ATOM 1943 O O . GLN A 1 255 ? -12.543 3.060 8.525 1.00 76.50 255 GLN A O 1
ATOM 1948 N N . ARG A 1 256 ? -11.540 4.687 7.300 1.00 69.75 256 ARG A N 1
ATOM 1949 C CA . ARG A 1 256 ? -12.288 5.851 7.777 1.00 69.75 256 ARG A CA 1
ATOM 1950 C C . ARG A 1 256 ? -13.058 6.470 6.621 1.00 69.75 256 ARG A C 1
ATOM 1952 O O . ARG A 1 256 ? -12.529 6.411 5.484 1.00 69.75 256 ARG A O 1
#

Foldseek 3Di:
DVVVVVCCCVPPVNVDPACDPVHRDQDFAFDQLVVLLVLLCVLLPWDFQADDVVPDRAAAAADAPVDDGAPCRQRVDHVVPAPDPCGVFHQCDADPDPRVVVSHHHGSCVSDDPVSLVSSLVVSQQQLLPQFPPRSHLLGDRDVVHDNRYIYRDLVSLCPQQPLPCFLNDFLVSQLSNLQSLCCSQVVRPQDFDAQDSRCLVCCVRTDHPSSVLSVCSNPNLRDPPVDPDSSSSSSSSSSVSSSCCSSDPSSSTDD

Sequence (256 aa):
MRSVVEGVLMDPEAREPLGAPGHAVDAGKTREPLLKLVHVWRSFGAVSGDSSPDGYRRWGRFTCPSGGSWPQCSYTQRPLGAPSVFNFYLPDYQAPGEITDLDLYSPELQILNESSVVLAANDLYTQICSGRGSSNNCHDQLTSPPPSDRAYFPNESLDDLPNSGCGTTCTGQQDTNLIEEINLRLLSGNMSGEINAPNDPANTTLNTGMKGVLLRLLQLGITGDLGESVARQARRREMLYLIHLVAISPEYDMQR

Secondary structure (DSSP, 8-state):
-HHHHHHHHH-HHHHSPTT-TTS-SS--EEPPHHHHHHHHHHHTT-EE-S--TTS---S-----TTSS--THHHHS--TT--SBTTBSS-TT---TTHHHHTT---GGGGG--HHHHHHHHHHHHHHHTTTBTTTT-TTSPBPSSPPSSSEE--HHHHHTSTTGGGTT---HHHHHHHHHHHHHHHHTT--SS-BS-TT-TT-TTTB-HHHHHHHHHIIIII---SS-S-HHHHHHHHHHHHHHHHHTSHHHHEE-

pLDDT: mean 85.12, std 11.28, range [50.84, 95.5]

Radius of gyration: 20.28 Å; chains: 1; bounding box: 60×48×48 Å